Protein AF-A0A957V4F9-F1 (afdb_monomer)

Sequence (238 aa):
VYGVPWVRLRLAGVFEGAEGPPGNFPEDPAAWFEVLPDSRVRLYLMKVEMGQGIHTSLAQVAAEELGVAWEDLDVAQASTGREMGDSLMTSGSSSVTGVFEPLLTAAATFRAMLAGEAAAILGIPPEEVVVIERAFAAKDNPAQQVDFYTVATSKSEWEVPKEAVPVKNWQEYKVIGQPLKRVDIPAKVTGRAVYGMDARLEGMKYGAIVRPPTISATVKSLGPGSAEGMSGVVKVVV

Structure (mmCIF, N/CA/C/O backbone):
data_AF-A0A957V4F9-F1
#
_entry.id   AF-A0A957V4F9-F1
#
loop_
_atom_site.group_PDB
_atom_site.id
_atom_site.type_symbol
_atom_site.label_atom_id
_atom_site.label_alt_id
_atom_site.label_comp_id
_atom_site.label_asym_id
_atom_site.label_entity_id
_atom_site.label_seq_id
_atom_site.pdbx_PDB_ins_code
_atom_site.Cartn_x
_atom_site.Cartn_y
_atom_site.Cartn_z
_atom_site.occupancy
_atom_site.B_iso_or_equiv
_atom_site.auth_seq_id
_atom_site.auth_comp_id
_atom_site.auth_asym_id
_atom_site.auth_atom_id
_atom_site.pdbx_PDB_model_num
ATOM 1 N N . VAL A 1 1 ? 29.541 35.167 -8.626 1.00 44.31 1 VAL A N 1
ATOM 2 C CA . VAL A 1 1 ? 30.229 34.005 -8.016 1.00 44.31 1 VAL A CA 1
ATOM 3 C C . VAL A 1 1 ? 29.322 32.795 -8.180 1.00 44.31 1 VAL A C 1
ATOM 5 O O . VAL A 1 1 ? 28.397 32.618 -7.401 1.00 44.31 1 VAL A O 1
ATOM 8 N N . TYR A 1 2 ? 29.508 32.035 -9.260 1.00 42.59 2 TYR A N 1
ATOM 9 C CA . TYR A 1 2 ? 28.699 30.855 -9.576 1.00 42.59 2 TYR A CA 1
ATOM 10 C C . TYR A 1 2 ? 29.406 29.619 -9.025 1.00 42.59 2 TYR A C 1
ATOM 12 O O . TYR A 1 2 ? 30.252 29.027 -9.684 1.00 42.59 2 TYR A O 1
ATOM 20 N N . GLY A 1 3 ? 29.120 29.299 -7.766 1.00 53.12 3 GLY A N 1
ATOM 21 C CA . GLY A 1 3 ? 29.640 28.111 -7.097 1.00 53.12 3 GLY A CA 1
ATOM 22 C C . GLY A 1 3 ? 28.531 27.113 -6.787 1.00 53.12 3 GLY A C 1
ATOM 23 O O . GLY A 1 3 ? 27.351 27.466 -6.744 1.00 53.12 3 GLY A O 1
ATOM 24 N N . VAL A 1 4 ? 28.935 25.878 -6.486 1.00 57.81 4 VAL A N 1
ATOM 25 C CA . VAL A 1 4 ? 28.085 24.788 -5.975 1.00 57.81 4 VAL A CA 1
ATOM 26 C C . VAL A 1 4 ? 27.082 25.246 -4.894 1.00 57.81 4 VAL A C 1
ATOM 28 O O . VAL A 1 4 ? 25.942 24.789 -4.944 1.00 57.81 4 VAL A O 1
ATOM 31 N N . PRO A 1 5 ? 27.415 26.178 -3.970 1.00 61.28 5 PRO A N 1
ATOM 32 C CA . PRO A 1 5 ? 26.451 26.691 -2.994 1.00 61.28 5 PRO A CA 1
ATOM 33 C C . PRO A 1 5 ? 25.266 27.438 -3.616 1.00 61.28 5 PRO A C 1
ATOM 35 O O . PRO A 1 5 ? 24.144 27.249 -3.169 1.00 61.28 5 PRO A O 1
ATOM 38 N N . TRP A 1 6 ? 25.479 28.227 -4.674 1.00 60.81 6 TRP A N 1
ATOM 39 C CA . TRP A 1 6 ? 24.403 28.959 -5.356 1.00 60.81 6 TRP A CA 1
ATOM 40 C C . TRP A 1 6 ? 23.467 28.008 -6.112 1.00 60.81 6 TRP A C 1
ATOM 42 O O . TRP A 1 6 ? 22.252 28.152 -6.042 1.00 60.81 6 TRP A O 1
ATOM 52 N N . VAL A 1 7 ? 24.022 26.986 -6.775 1.00 62.09 7 VAL A N 1
ATOM 53 C CA . VAL A 1 7 ? 23.226 25.944 -7.451 1.00 62.09 7 VAL A CA 1
ATOM 54 C C . VAL A 1 7 ? 22.431 25.119 -6.437 1.00 62.09 7 VAL A C 1
ATOM 56 O O . VAL A 1 7 ? 21.262 24.836 -6.675 1.00 62.09 7 VAL A O 1
ATOM 59 N N . ARG A 1 8 ? 23.031 24.783 -5.287 1.00 62.34 8 ARG A N 1
ATOM 60 C CA . ARG A 1 8 ? 22.337 24.107 -4.180 1.00 62.34 8 ARG A CA 1
ATOM 61 C C . ARG A 1 8 ? 21.220 24.964 -3.593 1.00 62.34 8 ARG A C 1
ATOM 63 O O . ARG A 1 8 ? 20.147 24.427 -3.369 1.00 62.34 8 ARG A O 1
ATOM 70 N N . LEU A 1 9 ? 21.441 26.267 -3.406 1.00 60.03 9 LEU A N 1
ATOM 71 C CA . LEU A 1 9 ? 20.407 27.191 -2.927 1.00 60.03 9 LEU A CA 1
ATOM 72 C C . LEU A 1 9 ? 19.256 27.315 -3.930 1.00 60.03 9 LEU A C 1
ATOM 74 O O . LEU A 1 9 ? 18.096 27.350 -3.546 1.00 60.03 9 LEU A O 1
ATOM 78 N N . ARG A 1 10 ? 19.571 27.344 -5.229 1.00 63.25 10 ARG A N 1
ATOM 79 C CA . ARG A 1 10 ? 18.557 27.407 -6.284 1.00 63.25 10 ARG A CA 1
ATOM 80 C C . ARG A 1 10 ? 17.759 26.107 -6.391 1.00 63.25 10 ARG A C 1
ATOM 82 O O . ARG A 1 10 ? 16.555 26.167 -6.585 1.00 63.25 10 ARG A O 1
ATOM 89 N N . LEU A 1 11 ? 18.416 24.951 -6.260 1.00 59.69 11 LEU A N 1
ATOM 90 C CA . LEU A 1 11 ? 17.747 23.649 -6.180 1.00 59.69 11 LEU A CA 1
ATOM 91 C C . LEU A 1 11 ? 16.872 23.565 -4.928 1.00 59.69 11 LEU A C 1
ATOM 93 O O . LEU A 1 11 ? 15.720 23.177 -5.044 1.00 59.69 11 LEU A O 1
ATOM 97 N N . ALA A 1 12 ? 17.379 23.989 -3.767 1.00 56.47 12 ALA A N 1
ATOM 98 C CA . ALA A 1 12 ? 16.599 24.063 -2.534 1.00 56.47 12 ALA A CA 1
ATOM 99 C C . ALA A 1 12 ? 15.362 24.960 -2.702 1.00 56.47 12 ALA A C 1
ATOM 101 O O . ALA A 1 12 ? 14.271 24.522 -2.371 1.00 56.47 12 ALA A O 1
ATOM 102 N N . GLY A 1 13 ? 15.499 26.126 -3.342 1.00 54.16 13 GLY A N 1
ATOM 103 C CA . GLY A 1 13 ? 14.377 27.021 -3.644 1.00 54.16 13 GLY A CA 1
ATOM 104 C C . GLY A 1 13 ? 13.324 26.431 -4.596 1.00 54.16 13 GLY A C 1
ATOM 105 O O . GLY A 1 13 ? 12.148 26.758 -4.487 1.00 54.16 13 GLY A O 1
ATOM 106 N N . VAL A 1 14 ? 13.716 25.530 -5.508 1.00 58.09 14 VAL A N 1
ATOM 107 C CA . VAL A 1 14 ? 12.768 24.771 -6.352 1.00 58.09 14 VAL A CA 1
ATOM 108 C C . VAL A 1 14 ? 11.964 23.762 -5.521 1.00 58.09 14 VAL A C 1
ATOM 110 O O . VAL A 1 14 ? 10.817 23.490 -5.857 1.00 58.09 14 VAL A O 1
ATOM 113 N N . PHE A 1 15 ? 12.536 23.235 -4.435 1.00 51.12 15 PHE A N 1
ATOM 114 C CA . PHE A 1 15 ? 11.839 22.343 -3.504 1.00 51.12 15 PHE A CA 1
ATOM 115 C C . PHE A 1 15 ? 11.077 23.095 -2.395 1.00 51.12 15 PHE A C 1
ATOM 117 O O . PHE A 1 15 ? 10.079 22.578 -1.914 1.00 51.12 15 PHE A O 1
ATOM 124 N N . GLU A 1 16 ? 11.500 24.307 -2.015 1.00 47.25 16 GLU A N 1
ATOM 125 C CA . GLU A 1 16 ? 10.811 25.164 -1.029 1.00 47.25 16 GLU A CA 1
ATOM 126 C C . GLU A 1 16 ? 9.540 25.826 -1.584 1.00 47.25 16 GLU A C 1
ATOM 128 O O . GLU A 1 16 ? 8.635 26.131 -0.816 1.00 47.25 16 GLU A O 1
ATOM 133 N N . 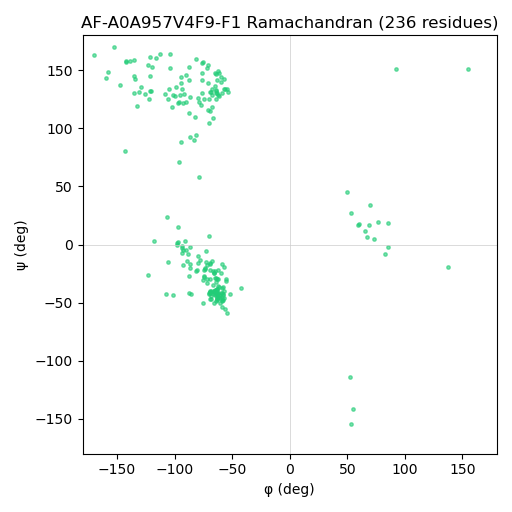GLY A 1 17 ? 9.462 26.060 -2.900 1.00 40.41 17 GLY A N 1
ATOM 134 C CA . GLY A 1 17 ? 8.318 26.715 -3.551 1.00 40.41 17 GLY A CA 1
ATOM 135 C C . GLY A 1 17 ? 7.214 25.775 -4.049 1.00 40.41 17 GLY A C 1
ATOM 136 O O . GLY A 1 17 ? 6.279 26.239 -4.698 1.00 40.41 17 GLY A O 1
ATOM 137 N N . ALA A 1 18 ? 7.330 24.467 -3.807 1.00 44.59 18 ALA A N 1
ATOM 138 C CA . ALA A 1 18 ? 6.273 23.513 -4.118 1.00 44.59 18 ALA A CA 1
ATOM 139 C C . ALA A 1 18 ? 5.234 23.539 -2.987 1.00 44.59 18 ALA A C 1
ATOM 141 O O . ALA A 1 18 ? 5.403 22.882 -1.961 1.00 44.59 18 ALA A O 1
ATOM 142 N N . GLU A 1 19 ? 4.173 24.330 -3.153 1.00 39.19 19 GLU A N 1
ATOM 143 C CA . GLU A 1 19 ? 2.979 24.179 -2.323 1.00 39.19 19 GLU A CA 1
ATOM 144 C C . GLU A 1 19 ? 2.334 22.827 -2.652 1.00 39.19 19 GLU A C 1
ATOM 146 O O . GLU A 1 19 ? 1.794 22.620 -3.739 1.00 39.19 19 GLU A O 1
ATOM 151 N N . GLY A 1 20 ? 2.441 21.895 -1.707 1.00 51.69 20 GLY A N 1
ATOM 152 C CA . GLY A 1 20 ? 1.910 20.542 -1.811 1.00 51.69 20 GLY A CA 1
ATOM 153 C C . GLY A 1 20 ? 2.915 19.525 -2.366 1.00 51.69 20 GLY A C 1
ATOM 154 O O . GLY A 1 20 ? 3.820 19.866 -3.139 1.00 51.69 20 GLY A O 1
ATOM 155 N N . PRO A 1 21 ? 2.793 18.246 -1.967 1.00 49.75 21 PRO A N 1
ATOM 156 C CA . PRO A 1 21 ? 3.616 17.203 -2.540 1.00 49.75 21 PRO A CA 1
ATOM 157 C C . PRO A 1 21 ? 3.360 17.132 -4.055 1.00 49.75 21 PRO A C 1
ATOM 159 O O . PRO A 1 21 ? 2.224 17.261 -4.507 1.00 49.75 21 PRO A O 1
ATOM 162 N N . PRO A 1 22 ? 4.399 16.940 -4.876 1.00 52.94 22 PRO A N 1
ATOM 163 C CA . PRO A 1 22 ? 4.256 16.992 -6.321 1.00 52.94 22 PRO A CA 1
ATOM 164 C C . PRO A 1 22 ? 3.457 15.783 -6.828 1.00 52.94 22 PRO A C 1
ATOM 166 O O . PRO A 1 22 ? 3.971 14.668 -6.894 1.00 52.94 22 PRO A O 1
ATOM 169 N N . GLY A 1 23 ? 2.195 16.017 -7.185 1.00 62.97 23 GLY A N 1
ATOM 170 C CA . GLY A 1 23 ? 1.283 15.012 -7.731 1.00 62.97 23 GLY A CA 1
ATOM 171 C C . GLY A 1 23 ? -0.181 15.365 -7.463 1.00 62.97 23 GLY A C 1
ATOM 172 O O . GLY A 1 23 ? -0.491 16.022 -6.477 1.00 62.97 23 GLY A O 1
ATOM 173 N N . ASN A 1 24 ? -1.082 14.932 -8.342 1.00 78.19 24 ASN A N 1
ATOM 174 C CA . ASN A 1 24 ? -2.527 14.995 -8.119 1.00 78.19 24 ASN A CA 1
ATOM 175 C C . ASN A 1 24 ? -3.003 13.640 -7.588 1.00 78.19 24 ASN A C 1
ATOM 177 O O . ASN A 1 24 ? -3.566 12.845 -8.338 1.00 78.19 24 ASN A O 1
ATOM 181 N N . PHE A 1 25 ? -2.659 13.323 -6.341 1.00 85.75 25 PHE A N 1
ATOM 182 C CA . PHE A 1 25 ? -2.966 12.017 -5.766 1.00 85.75 25 PHE A CA 1
ATOM 183 C C . PHE A 1 25 ? -4.481 11.783 -5.652 1.00 85.75 25 PHE A C 1
ATOM 185 O O . PHE A 1 25 ? -5.219 12.734 -5.399 1.00 85.75 25 PHE A O 1
ATOM 192 N N . PRO A 1 26 ? -4.957 10.535 -5.807 1.00 86.19 26 PRO A N 1
ATOM 193 C CA . PRO A 1 26 ? -6.380 10.253 -5.711 1.00 86.19 26 PRO A CA 1
ATOM 194 C C . PRO A 1 26 ? -6.880 10.439 -4.275 1.00 86.19 26 PRO A C 1
ATOM 196 O O . PRO A 1 26 ? -6.291 9.904 -3.333 1.00 86.19 26 PRO A O 1
ATOM 199 N N . GLU A 1 27 ? -7.984 11.175 -4.133 1.00 85.69 27 GLU A N 1
ATOM 200 C CA . GLU A 1 27 ? -8.688 11.372 -2.857 1.00 85.69 27 GLU A CA 1
ATOM 201 C C . GLU A 1 27 ? -9.424 10.103 -2.409 1.00 85.69 27 GLU A C 1
ATOM 203 O O . GLU A 1 27 ? -9.561 9.853 -1.214 1.00 85.69 27 GLU A O 1
ATOM 208 N N . ASP A 1 28 ? -9.868 9.282 -3.365 1.00 90.19 28 ASP A N 1
ATOM 209 C CA . ASP A 1 28 ? -10.553 8.027 -3.081 1.00 90.19 28 ASP A CA 1
ATOM 210 C C . ASP A 1 28 ? -9.565 6.984 -2.516 1.00 90.19 28 ASP A C 1
ATOM 212 O O . ASP A 1 28 ? -8.656 6.540 -3.233 1.00 90.19 28 ASP A O 1
ATOM 216 N N . PRO A 1 29 ? -9.727 6.530 -1.258 1.00 92.94 29 PRO A N 1
ATOM 217 C CA . PRO A 1 29 ? -8.872 5.502 -0.680 1.00 92.94 29 PRO A CA 1
ATOM 218 C C . PRO A 1 29 ? -8.941 4.157 -1.416 1.00 92.94 29 PRO A C 1
ATOM 220 O O . PRO A 1 29 ? -7.979 3.389 -1.345 1.00 92.94 29 PRO A O 1
ATOM 223 N N . ALA A 1 30 ? -10.005 3.866 -2.171 1.00 91.31 30 ALA A N 1
ATOM 224 C CA . ALA A 1 30 ? -10.094 2.671 -3.011 1.00 91.31 30 ALA A CA 1
ATOM 225 C C . ALA A 1 30 ? -9.110 2.702 -4.193 1.00 91.31 30 ALA A C 1
ATOM 227 O O . ALA A 1 30 ? -8.828 1.662 -4.791 1.00 91.31 30 ALA A O 1
ATOM 228 N N . ALA A 1 31 ? -8.524 3.861 -4.514 1.00 92.19 31 ALA A N 1
ATOM 229 C CA . ALA A 1 31 ? -7.388 3.960 -5.426 1.00 92.19 31 ALA A CA 1
ATOM 230 C C . ALA A 1 31 ? -6.064 3.553 -4.765 1.00 92.19 31 ALA A C 1
ATOM 232 O O . ALA A 1 31 ? -5.094 3.291 -5.468 1.00 92.19 31 ALA A O 1
ATOM 233 N N . TRP A 1 32 ? -6.001 3.429 -3.439 1.00 95.44 32 TRP A N 1
ATOM 234 C CA . TRP A 1 32 ? -4.800 3.050 -2.688 1.00 95.44 32 TRP A CA 1
ATOM 235 C C . TRP A 1 32 ? -4.894 1.636 -2.136 1.00 95.44 32 TRP A C 1
ATOM 237 O O . TRP A 1 32 ? -3.948 0.861 -2.274 1.00 95.44 32 TRP A O 1
ATOM 247 N N . PHE A 1 33 ? -6.051 1.272 -1.595 1.00 97.12 33 PHE A N 1
ATOM 248 C CA . PHE A 1 33 ? -6.250 0.052 -0.826 1.00 97.12 33 PHE A CA 1
ATOM 249 C C . PHE A 1 33 ? -7.229 -0.910 -1.497 1.00 97.12 33 PHE A C 1
ATOM 251 O O . PHE A 1 33 ? -7.997 -0.534 -2.380 1.00 97.12 33 PHE A O 1
ATOM 258 N N . GLU A 1 34 ? -7.167 -2.170 -1.091 1.00 96.56 34 GLU A N 1
ATOM 259 C CA . GLU A 1 34 ? -8.138 -3.222 -1.389 1.00 96.56 34 GLU A CA 1
ATOM 260 C C . GLU A 1 34 ? -8.179 -4.165 -0.184 1.00 96.56 34 GLU A C 1
ATOM 262 O O . GLU A 1 34 ? -7.127 -4.513 0.354 1.00 96.56 34 GLU A O 1
ATOM 267 N N . VAL A 1 35 ? -9.366 -4.597 0.241 1.00 97.69 35 VAL A N 1
ATOM 268 C CA . VAL A 1 35 ? -9.486 -5.705 1.197 1.00 97.69 35 VAL A CA 1
ATOM 269 C C . VAL A 1 35 ? -9.571 -7.013 0.419 1.00 97.69 35 VAL A C 1
ATOM 271 O O . VAL A 1 35 ? -10.445 -7.185 -0.428 1.00 97.69 35 VAL A O 1
ATOM 274 N N . LEU A 1 36 ? -8.655 -7.934 0.699 1.00 97.81 36 LEU A N 1
ATOM 275 C CA . LEU A 1 36 ? -8.578 -9.237 0.048 1.00 97.81 36 LEU A CA 1
ATOM 276 C C . LEU A 1 36 ? -9.573 -10.236 0.674 1.00 97.81 36 LEU A C 1
ATOM 278 O O . LEU A 1 36 ? -9.956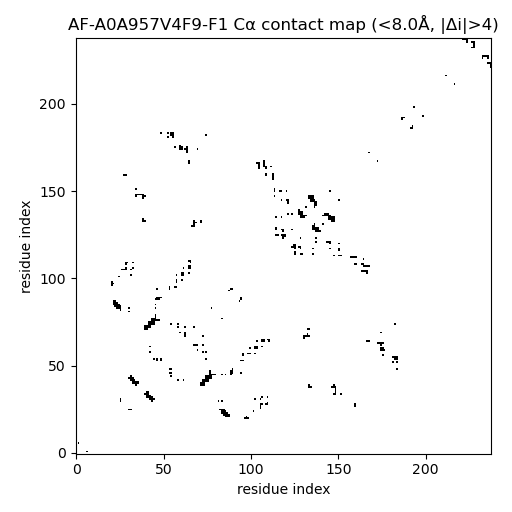 -10.066 1.831 1.00 97.81 36 LEU A O 1
ATOM 282 N N . PRO A 1 37 ? -9.940 -11.329 -0.030 1.00 96.88 37 PRO A N 1
ATOM 283 C CA . PRO A 1 37 ? -10.854 -12.358 0.489 1.00 96.88 37 PRO A CA 1
ATOM 284 C C . PRO A 1 37 ? -10.423 -13.060 1.784 1.00 96.88 37 PRO A C 1
ATOM 286 O O . PRO A 1 37 ? -11.240 -13.713 2.423 1.00 96.88 37 PRO A O 1
ATOM 289 N N . ASP A 1 38 ? -9.146 -12.968 2.161 1.00 96.31 38 ASP A N 1
ATOM 290 C CA . ASP A 1 38 ? -8.597 -13.491 3.420 1.00 96.31 38 ASP A CA 1
ATOM 291 C C . ASP A 1 38 ? -8.488 -12.417 4.522 1.00 96.31 38 ASP A C 1
ATOM 293 O O . ASP A 1 38 ? -7.776 -12.613 5.515 1.00 96.31 38 ASP A O 1
ATOM 297 N N . SER A 1 39 ? -9.170 -11.285 4.320 1.00 97.44 39 SER A N 1
ATOM 298 C CA . SER A 1 39 ? -9.220 -10.097 5.178 1.00 97.44 39 SER A CA 1
ATOM 299 C C . SER A 1 39 ? -7.871 -9.414 5.406 1.00 97.44 39 SER A C 1
ATOM 301 O O . SER A 1 39 ? -7.731 -8.600 6.314 1.00 97.44 39 SER A O 1
ATOM 303 N N . ARG A 1 40 ? -6.867 -9.687 4.563 1.00 97.88 40 ARG A N 1
ATOM 304 C CA . ARG A 1 40 ? -5.675 -8.834 4.472 1.00 97.88 40 ARG A CA 1
ATOM 305 C C . ARG A 1 40 ? -5.980 -7.560 3.696 1.00 97.88 40 ARG A C 1
ATOM 307 O O . ARG A 1 40 ? -6.868 -7.536 2.845 1.00 97.88 40 ARG A O 1
ATOM 314 N N . VAL A 1 41 ? -5.198 -6.515 3.940 1.00 98.12 41 VAL A N 1
ATOM 315 C CA . VAL A 1 41 ? -5.284 -5.269 3.170 1.00 98.12 41 VAL A CA 1
ATOM 316 C C . VAL A 1 41 ? -4.148 -5.239 2.160 1.00 98.12 41 VAL A C 1
ATOM 318 O O . VAL A 1 41 ? -2.990 -5.425 2.517 1.00 98.12 41 VAL A O 1
ATOM 321 N N . ARG A 1 42 ? -4.455 -4.987 0.891 1.00 98.38 42 ARG A N 1
ATOM 322 C CA . ARG A 1 42 ? -3.461 -4.708 -0.141 1.00 98.38 42 ARG A CA 1
ATOM 323 C C . ARG A 1 42 ? -3.307 -3.207 -0.326 1.00 98.38 42 ARG A C 1
ATOM 325 O O . ARG A 1 42 ? -4.259 -2.520 -0.678 1.00 98.38 42 ARG A O 1
ATOM 332 N N . LEU A 1 43 ? -2.087 -2.720 -0.150 1.00 98.19 43 LEU A N 1
ATOM 333 C CA . LEU A 1 43 ? -1.651 -1.384 -0.525 1.00 98.19 43 LEU A CA 1
ATOM 334 C C . LEU A 1 43 ? -1.076 -1.415 -1.940 1.00 98.19 43 LEU A C 1
ATOM 336 O O . LEU A 1 43 ? -0.164 -2.188 -2.233 1.00 98.19 43 LEU A O 1
ATOM 340 N N . TYR A 1 44 ? -1.535 -0.513 -2.794 1.00 96.62 44 TYR A N 1
ATOM 341 C CA . TYR A 1 44 ? -0.927 -0.289 -4.094 1.00 96.62 44 TYR A CA 1
ATOM 342 C C . TYR A 1 44 ? -0.114 0.996 -4.099 1.00 96.62 44 TYR A C 1
ATOM 344 O O . TYR A 1 44 ? -0.575 2.053 -3.669 1.00 96.62 44 TYR A O 1
ATOM 352 N N . LEU A 1 45 ? 1.093 0.914 -4.650 1.00 94.19 45 LEU A N 1
ATOM 353 C CA . LEU A 1 45 ? 2.016 2.037 -4.720 1.00 94.19 45 LEU A CA 1
ATOM 354 C C . LEU A 1 45 ? 2.383 2.355 -6.162 1.00 94.19 45 LEU A C 1
ATOM 356 O O . LEU A 1 45 ? 2.771 1.484 -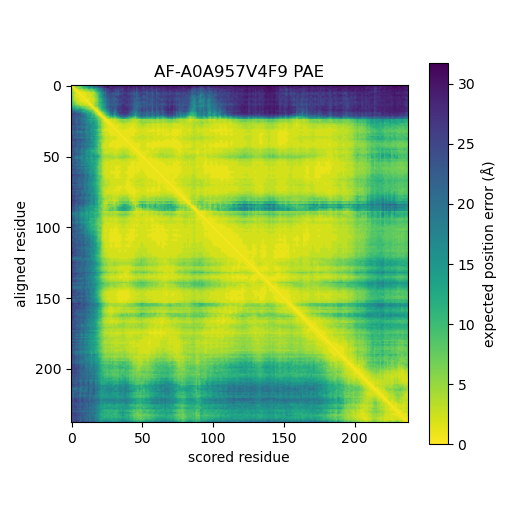6.940 1.00 94.19 45 LEU A O 1
ATOM 360 N N . MET A 1 46 ? 2.306 3.636 -6.501 1.00 91.44 46 MET A N 1
ATOM 361 C CA . MET A 1 46 ? 2.737 4.181 -7.788 1.00 91.44 46 MET A CA 1
ATOM 362 C C . MET A 1 46 ? 4.259 4.287 -7.904 1.00 91.44 46 MET A C 1
ATOM 364 O O . MET A 1 46 ? 4.817 4.134 -8.990 1.00 91.44 46 MET A O 1
ATOM 368 N N . LYS A 1 47 ? 4.954 4.510 -6.784 1.00 92.06 47 LYS A N 1
ATOM 369 C CA . LYS A 1 47 ? 6.412 4.598 -6.768 1.00 92.06 47 LYS A CA 1
ATOM 370 C C . LYS A 1 47 ? 7.017 3.230 -7.096 1.00 92.06 47 LYS A C 1
ATOM 372 O O . LYS A 1 47 ? 6.676 2.220 -6.487 1.00 92.06 47 LYS A O 1
ATOM 377 N N . VAL A 1 48 ? 7.934 3.212 -8.057 1.00 91.19 48 VAL A N 1
ATOM 378 C CA . VAL A 1 48 ? 8.638 2.011 -8.523 1.00 91.19 48 VAL A CA 1
ATOM 379 C C . VAL A 1 48 ? 9.763 1.643 -7.559 1.00 91.19 48 VAL A C 1
ATOM 381 O O . VAL A 1 48 ? 10.680 2.438 -7.319 1.00 91.19 48 VAL A O 1
ATOM 384 N N . GLU A 1 49 ? 9.709 0.422 -7.040 1.00 91.44 49 GLU A N 1
ATOM 385 C CA . GLU A 1 49 ? 10.712 -0.163 -6.153 1.00 91.44 49 GLU A CA 1
ATOM 386 C C . GLU A 1 49 ? 11.838 -0.842 -6.952 1.00 91.44 49 GLU A C 1
ATOM 388 O O . GLU A 1 49 ? 11.652 -1.875 -7.589 1.00 91.44 49 GLU A O 1
ATOM 393 N N . MET A 1 50 ? 13.046 -0.284 -6.883 1.00 89.44 50 MET A N 1
ATOM 394 C CA . MET A 1 50 ? 14.225 -0.698 -7.659 1.00 89.44 50 MET A CA 1
ATOM 395 C C . MET A 1 50 ? 15.388 -1.184 -6.781 1.00 89.44 50 MET A C 1
ATOM 397 O O . MET A 1 50 ? 16.443 -1.542 -7.291 1.00 89.44 50 MET A O 1
ATOM 401 N N . GLY A 1 51 ? 15.214 -1.240 -5.460 1.00 89.44 51 GLY A N 1
ATOM 402 C CA . GLY A 1 51 ? 16.244 -1.643 -4.497 1.00 89.44 51 GLY A CA 1
ATOM 403 C C . GLY A 1 51 ? 16.291 -0.765 -3.249 1.00 89.44 51 GLY A C 1
ATOM 404 O O . GLY A 1 51 ? 16.793 -1.210 -2.218 1.00 89.44 51 GLY A O 1
ATOM 405 N N . GLN A 1 52 ? 15.727 0.437 -3.310 1.00 91.88 52 GLN A N 1
ATOM 406 C CA . GLN A 1 52 ? 15.789 1.447 -2.259 1.00 91.88 52 GLN A CA 1
ATOM 407 C C . GLN A 1 52 ? 14.917 1.141 -1.028 1.00 91.88 52 GLN A C 1
ATOM 409 O O . GLN A 1 52 ? 15.193 1.680 0.036 1.00 91.88 52 GLN A O 1
ATOM 414 N N . GLY A 1 53 ? 13.908 0.267 -1.140 1.00 93.94 53 GLY A N 1
ATOM 415 C CA . GLY A 1 53 ? 13.053 -0.139 -0.015 1.00 93.94 53 GLY A CA 1
ATOM 416 C C . GLY A 1 53 ? 11.858 0.780 0.264 1.00 93.94 53 GLY A C 1
ATOM 417 O O . GLY A 1 53 ? 11.268 0.701 1.339 1.00 93.94 53 GLY A O 1
ATOM 418 N N . ILE A 1 54 ? 11.458 1.617 -0.695 1.00 94.75 54 ILE A N 1
ATOM 419 C CA . ILE A 1 54 ? 10.328 2.548 -0.550 1.00 94.75 54 ILE A CA 1
ATOM 420 C C . ILE A 1 54 ? 8.992 1.832 -0.371 1.00 94.75 54 ILE A C 1
ATOM 422 O O . ILE A 1 54 ? 8.136 2.346 0.339 1.00 94.75 54 ILE A O 1
ATOM 426 N N . HIS A 1 55 ? 8.809 0.648 -0.966 1.00 96.12 55 HIS A N 1
ATOM 427 C CA . HIS A 1 55 ? 7.592 -0.141 -0.751 1.00 96.12 55 HIS A CA 1
ATOM 428 C C . HIS A 1 55 ? 7.470 -0.547 0.710 1.00 96.12 55 HIS A C 1
ATOM 430 O O . HIS A 1 55 ? 6.388 -0.482 1.272 1.00 96.12 55 HIS A O 1
ATOM 436 N N . THR A 1 56 ? 8.593 -0.877 1.350 1.00 97.38 56 THR A N 1
ATOM 437 C CA . THR A 1 56 ? 8.616 -1.200 2.779 1.00 97.38 56 THR A CA 1
ATOM 438 C C . THR A 1 56 ? 8.345 0.045 3.622 1.00 97.38 56 THR A C 1
ATOM 440 O O . THR A 1 56 ? 7.499 -0.003 4.506 1.00 97.38 56 THR A O 1
ATOM 443 N N . SER A 1 57 ? 9.007 1.172 3.336 1.00 96.69 57 SER A N 1
ATOM 444 C CA . SER A 1 57 ? 8.794 2.419 4.086 1.00 96.69 57 SER A CA 1
ATOM 445 C C . SER A 1 57 ? 7.350 2.918 3.998 1.00 96.69 57 SER A C 1
ATOM 447 O O . SER A 1 57 ? 6.767 3.266 5.016 1.00 96.69 57 SER A O 1
ATOM 449 N N . LEU A 1 58 ? 6.755 2.933 2.802 1.00 97.38 58 LEU A N 1
ATOM 450 C CA . LEU A 1 58 ? 5.373 3.384 2.605 1.00 97.38 58 LEU A CA 1
ATOM 451 C C . LEU A 1 58 ? 4.356 2.375 3.156 1.00 97.38 58 LEU A C 1
ATOM 453 O O . LEU A 1 58 ? 3.333 2.775 3.699 1.00 97.38 58 LEU A O 1
ATOM 457 N N . ALA A 1 59 ? 4.655 1.076 3.109 1.00 98.12 59 ALA A N 1
ATOM 458 C CA . ALA A 1 59 ? 3.836 0.072 3.778 1.00 98.12 59 ALA A CA 1
ATOM 459 C C . ALA A 1 59 ? 3.808 0.261 5.300 1.00 98.12 59 ALA A C 1
ATOM 461 O O . ALA A 1 59 ? 2.761 0.061 5.903 1.00 98.12 59 ALA A O 1
ATOM 462 N N . GLN A 1 60 ? 4.911 0.693 5.929 1.00 98.00 60 GLN A N 1
ATOM 463 C CA . GLN A 1 60 ? 4.898 1.003 7.365 1.00 98.00 60 GLN A CA 1
ATOM 464 C C . GLN A 1 60 ? 3.931 2.146 7.674 1.00 98.00 60 GLN A C 1
ATOM 466 O O . GLN A 1 60 ? 3.182 2.049 8.637 1.00 98.00 60 GLN A O 1
ATOM 471 N N . VAL A 1 61 ? 3.911 3.187 6.833 1.00 97.94 61 VAL A N 1
ATOM 472 C CA . VAL A 1 61 ? 2.974 4.317 6.959 1.00 97.94 61 VAL A CA 1
ATOM 473 C C . VAL A 1 61 ? 1.526 3.836 6.886 1.00 97.94 61 VAL A C 1
ATOM 475 O O . VAL A 1 61 ? 0.719 4.170 7.748 1.00 97.94 61 VAL A O 1
ATOM 478 N N . ALA A 1 62 ? 1.209 3.007 5.891 1.00 98.19 62 ALA A N 1
ATOM 479 C CA . ALA A 1 62 ? -0.127 2.445 5.744 1.00 98.19 62 ALA A CA 1
ATOM 480 C C . ALA A 1 62 ? -0.515 1.528 6.914 1.00 98.19 62 ALA A C 1
ATOM 482 O O . ALA A 1 62 ? -1.596 1.686 7.469 1.00 98.19 62 ALA A O 1
ATOM 483 N N . ALA A 1 63 ? 0.351 0.587 7.304 1.00 97.75 63 ALA A N 1
ATOM 484 C CA . ALA A 1 63 ? 0.083 -0.343 8.402 1.00 97.75 63 ALA A CA 1
ATOM 485 C C . ALA A 1 63 ? -0.143 0.396 9.726 1.00 97.75 63 ALA A C 1
ATOM 487 O O . ALA A 1 63 ? -1.088 0.086 10.450 1.00 97.75 63 ALA A O 1
ATOM 488 N N . GLU A 1 64 ? 0.682 1.407 10.006 1.00 97.00 64 GLU A N 1
ATOM 489 C CA . GLU A 1 64 ? 0.545 2.270 11.176 1.00 97.00 64 GLU A CA 1
ATOM 490 C C . GLU A 1 64 ? -0.830 2.927 11.225 1.00 97.00 64 GLU A C 1
ATOM 492 O O . GLU A 1 64 ? -1.571 2.773 12.199 1.00 97.00 64 GLU A O 1
ATOM 497 N N . GLU A 1 65 ? -1.197 3.628 10.155 1.00 97.44 65 GLU A N 1
ATOM 498 C CA . GLU A 1 65 ? -2.425 4.407 10.133 1.00 97.44 65 GLU A CA 1
ATOM 499 C C . GLU A 1 65 ? -3.660 3.498 10.113 1.00 97.44 65 GLU A C 1
ATOM 501 O O . GLU A 1 65 ? -4.581 3.695 10.908 1.00 97.44 65 GLU A O 1
ATOM 506 N N . LEU A 1 66 ? -3.655 2.426 9.317 1.00 96.88 66 LEU A N 1
ATOM 507 C CA . LEU A 1 66 ? -4.733 1.432 9.303 1.00 96.88 66 LEU A CA 1
ATOM 508 C C . LEU A 1 66 ? -4.850 0.680 10.637 1.00 96.88 66 LEU A C 1
ATOM 510 O O . LEU A 1 66 ? -5.946 0.290 11.027 1.00 96.88 66 LEU A O 1
ATOM 514 N N . GLY A 1 67 ? -3.746 0.523 11.373 1.00 95.44 67 GLY A N 1
ATOM 515 C CA . GLY A 1 67 ? -3.692 -0.266 12.606 1.00 95.44 67 GLY A CA 1
ATOM 516 C C . GLY A 1 67 ? -3.668 -1.775 12.377 1.00 95.44 67 GLY A C 1
ATOM 517 O O . GLY A 1 67 ? -3.992 -2.520 13.296 1.00 95.44 67 GLY A O 1
ATOM 518 N N . VAL A 1 68 ? -3.303 -2.218 11.174 1.00 96.31 68 VAL A N 1
ATOM 519 C CA . VAL A 1 68 ? -3.190 -3.641 10.829 1.00 96.31 68 VAL A CA 1
ATOM 520 C C . VAL A 1 68 ? -1.804 -4.173 11.180 1.00 96.31 68 VAL A C 1
ATOM 522 O O . VAL A 1 68 ? -0.819 -3.429 11.180 1.00 96.31 68 VAL A O 1
ATOM 525 N N . ALA A 1 69 ? -1.713 -5.472 11.466 1.00 94.88 69 ALA A N 1
ATOM 526 C CA . ALA A 1 69 ? -0.421 -6.119 11.649 1.00 94.88 69 ALA A CA 1
ATOM 527 C C . ALA A 1 69 ? 0.407 -6.050 10.356 1.00 94.88 69 ALA A C 1
ATOM 529 O O . ALA A 1 69 ? -0.131 -6.067 9.247 1.00 94.88 69 ALA A O 1
ATOM 530 N N . TRP A 1 70 ? 1.733 -6.003 10.495 1.00 95.56 70 TRP A N 1
ATOM 531 C CA . TRP A 1 70 ? 2.648 -5.928 9.353 1.00 95.56 70 TRP A CA 1
ATOM 532 C C . TRP A 1 70 ? 2.470 -7.109 8.390 1.00 95.56 70 TRP A C 1
ATOM 534 O O . TRP A 1 70 ? 2.541 -6.949 7.175 1.00 95.56 70 TRP A O 1
ATOM 544 N N . GLU A 1 71 ? 2.202 -8.293 8.935 1.00 94.62 71 GLU A N 1
ATOM 545 C CA . GLU A 1 71 ? 1.999 -9.538 8.194 1.00 94.62 71 GLU A CA 1
ATOM 546 C C . GLU A 1 71 ? 0.663 -9.580 7.433 1.00 94.62 71 GLU A C 1
ATOM 548 O O . GLU A 1 71 ? 0.503 -10.386 6.512 1.00 94.62 71 GLU A O 1
ATOM 553 N N . ASP A 1 72 ? -0.276 -8.704 7.793 1.00 95.94 72 ASP A N 1
ATOM 554 C CA . ASP A 1 72 ? -1.611 -8.615 7.200 1.00 95.94 72 ASP A CA 1
ATOM 555 C C . ASP A 1 72 ? -1.720 -7.517 6.132 1.00 95.94 72 ASP A C 1
ATOM 557 O O . ASP A 1 72 ? -2.783 -7.342 5.528 1.00 95.94 72 ASP A O 1
ATOM 561 N N . LEU A 1 73 ? -0.613 -6.818 5.854 1.00 97.19 73 LEU A N 1
ATOM 562 C CA . LEU A 1 73 ? -0.500 -5.855 4.768 1.00 97.19 73 LEU A CA 1
ATOM 563 C C . LEU A 1 73 ? 0.256 -6.466 3.576 1.00 97.19 73 LEU A C 1
ATOM 565 O O . LEU A 1 73 ? 1.435 -6.810 3.657 1.00 97.19 73 LEU A O 1
ATOM 569 N N . ASP A 1 74 ? -0.421 -6.566 2.437 1.00 96.62 74 ASP A N 1
ATOM 570 C CA . ASP A 1 74 ? 0.169 -6.929 1.150 1.00 96.62 74 ASP A CA 1
ATOM 571 C C . ASP A 1 74 ? 0.534 -5.663 0.365 1.00 96.62 74 ASP A C 1
ATOM 573 O O . ASP A 1 74 ? -0.175 -4.661 0.429 1.00 96.62 74 ASP A O 1
ATOM 577 N N . VAL A 1 75 ? 1.632 -5.685 -0.392 1.00 96.81 75 VAL A N 1
ATOM 578 C CA . VAL A 1 75 ? 2.077 -4.523 -1.178 1.00 96.81 75 VAL A CA 1
ATOM 579 C C . VAL A 1 75 ? 2.166 -4.899 -2.646 1.00 96.81 75 VAL A C 1
ATOM 581 O O . VAL A 1 75 ? 2.879 -5.832 -3.017 1.00 96.81 75 VAL A O 1
ATOM 584 N N . ALA A 1 76 ? 1.483 -4.133 -3.488 1.00 94.00 76 ALA A N 1
ATOM 585 C CA . ALA A 1 76 ? 1.472 -4.302 -4.929 1.00 94.00 76 ALA A CA 1
ATOM 586 C C . ALA A 1 76 ? 1.971 -3.041 -5.645 1.00 94.00 76 ALA A C 1
ATOM 588 O O . ALA A 1 76 ? 1.706 -1.906 -5.243 1.00 94.00 76 ALA A O 1
ATOM 589 N N . GLN A 1 77 ? 2.668 -3.234 -6.763 1.00 92.12 77 GLN A N 1
ATOM 590 C CA . GLN A 1 77 ? 2.930 -2.140 -7.693 1.00 92.12 77 GLN A CA 1
ATOM 591 C C . GLN A 1 77 ? 1.611 -1.765 -8.381 1.00 92.12 77 GLN A C 1
ATOM 593 O O . GLN A 1 77 ? 0.957 -2.621 -8.978 1.00 92.12 77 GLN A O 1
ATOM 598 N N . ALA A 1 78 ? 1.223 -0.493 -8.315 1.00 91.56 78 ALA A N 1
ATOM 599 C CA . ALA A 1 78 ? 0.029 -0.012 -8.996 1.00 91.56 78 ALA A CA 1
ATOM 600 C C . ALA A 1 78 ? 0.195 -0.114 -10.522 1.00 91.56 78 ALA A C 1
ATOM 602 O O . ALA A 1 78 ? 1.235 0.258 -11.074 1.00 91.56 78 ALA A O 1
ATOM 603 N N . SER A 1 79 ? -0.853 -0.585 -11.204 1.00 87.69 79 SER A N 1
ATOM 604 C CA . SER A 1 79 ? -0.967 -0.462 -12.660 1.00 87.69 79 SER A CA 1
ATOM 605 C C . SER A 1 79 ? -1.087 1.012 -13.049 1.00 87.69 79 SER A C 1
ATOM 607 O O . SER A 1 79 ? -1.712 1.797 -12.334 1.00 87.69 79 SER A O 1
ATOM 609 N N . THR A 1 80 ? -0.560 1.387 -14.216 1.00 83.81 80 THR A N 1
ATOM 610 C CA . THR A 1 80 ? -0.733 2.742 -14.765 1.00 83.81 80 THR A CA 1
ATOM 611 C C . THR A 1 80 ? -2.204 3.096 -14.993 1.00 83.81 80 THR A C 1
ATOM 613 O O . THR A 1 80 ? -2.551 4.269 -14.936 1.00 83.81 80 THR A O 1
ATOM 616 N N . GLY A 1 81 ? -3.079 2.100 -15.176 1.00 84.75 81 GLY A N 1
ATOM 617 C CA . GLY A 1 81 ? -4.528 2.298 -15.290 1.00 84.75 81 GLY A CA 1
ATOM 618 C C . GLY A 1 81 ? -5.241 2.662 -13.982 1.00 84.75 81 GLY A C 1
ATOM 619 O O . GLY A 1 81 ? -6.430 2.940 -14.025 1.00 84.75 81 GLY A O 1
ATOM 620 N N . ARG A 1 82 ? -4.551 2.657 -12.828 1.00 85.38 82 ARG A N 1
ATOM 621 C CA . ARG A 1 82 ? -5.122 3.095 -11.537 1.00 85.38 82 ARG A CA 1
ATOM 622 C C . ARG A 1 82 ? -4.999 4.610 -11.307 1.00 85.38 82 ARG A C 1
ATOM 624 O O . ARG A 1 82 ? -5.426 5.091 -10.271 1.00 85.38 82 ARG A O 1
ATOM 631 N N . GLU A 1 83 ? -4.382 5.340 -12.242 1.00 80.62 83 GLU A N 1
ATOM 632 C CA . GLU A 1 83 ? -4.326 6.815 -12.272 1.00 80.62 83 GLU A CA 1
ATOM 633 C C . GLU A 1 83 ? -3.891 7.482 -10.949 1.00 80.62 83 GLU A C 1
ATOM 635 O O . GLU A 1 83 ? -4.431 8.492 -10.518 1.00 80.62 83 GLU A O 1
ATOM 640 N N . MET A 1 84 ? -2.837 6.958 -10.319 1.00 82.88 84 MET A N 1
ATOM 641 C CA . MET A 1 84 ? -2.348 7.405 -9.000 1.00 82.88 84 MET A CA 1
ATOM 642 C C . MET A 1 84 ? -1.684 8.802 -8.960 1.00 82.88 84 MET A C 1
ATOM 644 O O . MET A 1 84 ? -1.087 9.165 -7.948 1.00 82.88 84 MET A O 1
ATOM 648 N N . GLY A 1 85 ? -1.730 9.567 -10.056 1.00 73.44 85 GLY A N 1
ATOM 649 C CA . GLY A 1 85 ? -1.468 11.014 -10.063 1.00 73.44 85 GLY A CA 1
ATOM 650 C C . GLY A 1 85 ? -0.054 11.529 -9.757 1.00 73.44 85 GLY A C 1
ATOM 651 O O . GLY A 1 85 ? 0.142 12.740 -9.665 1.00 73.44 85 GLY A O 1
ATOM 652 N N . ASP A 1 86 ? 0.946 10.662 -9.608 1.00 76.81 86 ASP A N 1
ATOM 653 C CA . ASP A 1 86 ? 2.312 11.048 -9.227 1.00 76.81 86 ASP A CA 1
ATOM 654 C C . ASP A 1 86 ? 3.158 11.531 -10.416 1.00 76.81 86 ASP A C 1
ATOM 656 O O . ASP A 1 86 ? 3.585 10.740 -11.260 1.00 76.81 86 ASP A O 1
ATOM 660 N N . SER A 1 87 ? 3.454 12.832 -10.452 1.00 69.25 87 SER A N 1
ATOM 661 C CA . SER A 1 87 ? 4.184 13.467 -11.555 1.00 69.25 87 SER A CA 1
ATOM 662 C C . SER A 1 87 ? 5.707 13.307 -11.475 1.00 69.25 87 SER A C 1
ATOM 664 O O . SER A 1 87 ? 6.377 13.385 -12.506 1.00 69.25 87 SER A O 1
ATOM 666 N N . LEU A 1 88 ? 6.279 13.062 -10.287 1.00 71.44 88 LEU A N 1
ATOM 667 C CA . LEU A 1 88 ? 7.732 12.895 -10.124 1.00 71.44 88 LEU A CA 1
ATOM 668 C C . LEU A 1 88 ? 8.217 11.456 -10.292 1.00 71.44 88 LEU A C 1
ATOM 670 O O . LEU A 1 88 ? 9.427 11.240 -10.420 1.00 71.44 88 LEU A O 1
ATOM 674 N N . MET A 1 89 ? 7.310 10.477 -10.276 1.00 80.69 89 MET A N 1
ATOM 675 C CA . MET A 1 89 ? 7.655 9.053 -10.269 1.00 80.69 89 MET A CA 1
ATOM 676 C C . MET A 1 89 ? 8.646 8.726 -9.123 1.00 80.69 89 MET A C 1
ATOM 678 O O . MET A 1 89 ? 8.726 9.418 -8.100 1.00 80.69 89 MET A O 1
ATOM 682 N N . THR A 1 90 ? 9.447 7.667 -9.261 1.00 89.56 90 THR A N 1
ATOM 683 C CA . THR A 1 90 ? 10.598 7.438 -8.373 1.00 89.56 90 THR A CA 1
ATOM 684 C C . THR A 1 90 ? 11.797 8.252 -8.856 1.00 89.56 90 THR A C 1
ATOM 686 O O . THR A 1 90 ? 12.603 7.777 -9.654 1.00 89.56 90 THR A O 1
ATOM 689 N N . SER A 1 91 ? 11.923 9.484 -8.366 1.00 87.00 91 SER A N 1
ATOM 690 C CA . SER A 1 91 ? 13.041 10.381 -8.673 1.00 87.00 91 SER A CA 1
ATOM 691 C C . SER A 1 91 ? 13.289 11.371 -7.530 1.00 87.00 91 SER A C 1
ATOM 693 O O . SER A 1 91 ? 12.505 11.447 -6.587 1.00 87.00 91 SER A O 1
ATOM 695 N N . GLY A 1 92 ? 14.402 12.109 -7.581 1.00 86.44 92 GLY A N 1
ATOM 696 C CA . GLY A 1 92 ? 14.678 13.249 -6.692 1.00 86.44 92 GLY A CA 1
ATOM 697 C C . GLY A 1 92 ? 14.706 12.945 -5.190 1.00 86.44 92 GLY A C 1
ATOM 698 O O . GLY A 1 92 ? 14.576 13.867 -4.393 1.00 86.44 92 GLY A O 1
ATOM 699 N N . SER A 1 93 ? 14.829 11.672 -4.795 1.00 87.50 93 SER A N 1
ATOM 700 C CA . SER A 1 93 ? 14.674 11.220 -3.403 1.00 87.50 93 SER A CA 1
ATOM 701 C C . SER A 1 93 ? 13.356 11.668 -2.748 1.00 87.50 93 SER A C 1
ATOM 703 O O . SER A 1 93 ? 13.286 11.800 -1.530 1.00 87.50 93 SER A O 1
ATOM 705 N N . SER A 1 94 ? 12.302 11.879 -3.544 1.00 88.56 94 SER A N 1
ATOM 706 C CA . SER A 1 94 ? 11.025 12.439 -3.084 1.00 88.56 94 SER A CA 1
ATOM 707 C C . SER A 1 94 ? 9.959 11.387 -2.774 1.00 88.56 94 SER A C 1
ATOM 709 O O . SER A 1 94 ? 8.824 11.728 -2.461 1.00 88.56 94 SER A O 1
ATOM 711 N N . SER A 1 95 ? 10.280 10.092 -2.892 1.00 91.81 95 SER A N 1
ATOM 712 C CA . SER A 1 95 ? 9.262 9.035 -2.836 1.00 91.81 95 SER A CA 1
ATOM 713 C C . SER A 1 95 ? 8.546 8.957 -1.493 1.00 91.81 95 SER A C 1
ATOM 715 O O . SER A 1 95 ? 7.326 8.889 -1.480 1.00 91.81 95 SER A O 1
ATOM 717 N N . VAL A 1 96 ? 9.284 8.978 -0.380 1.00 92.06 96 VAL A N 1
ATOM 718 C CA . VAL A 1 96 ? 8.669 8.963 0.955 1.00 92.06 96 VAL A CA 1
ATOM 719 C C . VAL A 1 96 ? 8.093 10.336 1.277 1.00 92.06 96 VAL A C 1
ATOM 721 O O . VAL A 1 96 ? 6.921 10.428 1.607 1.00 92.06 96 VAL A O 1
ATOM 724 N N . THR A 1 97 ? 8.873 11.405 1.112 1.00 89.31 97 THR A N 1
ATOM 725 C CA . THR A 1 97 ? 8.454 12.764 1.493 1.00 89.31 97 THR A CA 1
ATOM 726 C C . THR A 1 97 ? 7.222 13.254 0.735 1.00 89.31 97 THR A C 1
ATOM 728 O O . THR A 1 97 ? 6.379 13.907 1.330 1.00 89.31 97 THR A O 1
ATOM 731 N N . GLY A 1 98 ? 7.083 12.914 -0.548 1.00 88.19 98 GLY A N 1
ATOM 732 C CA . GLY A 1 98 ? 5.926 13.307 -1.352 1.00 88.19 98 GLY A CA 1
ATOM 733 C C . GLY A 1 98 ? 4.685 12.435 -1.147 1.00 88.19 98 GLY A C 1
ATOM 734 O O . GLY A 1 98 ? 3.587 12.879 -1.443 1.00 88.19 98 GLY A O 1
ATOM 735 N N . VAL A 1 99 ? 4.833 11.197 -0.667 1.00 91.88 99 VAL A N 1
ATOM 736 C CA . VAL A 1 99 ? 3.702 10.253 -0.545 1.00 91.88 99 VAL A CA 1
ATOM 737 C C . VAL A 1 99 ? 3.251 10.078 0.905 1.00 91.88 99 VAL A C 1
ATOM 739 O O . VAL A 1 99 ? 2.146 9.604 1.130 1.00 91.88 99 VAL A O 1
ATOM 742 N N . PHE A 1 100 ? 4.054 10.494 1.888 1.00 92.94 100 PHE A N 1
ATOM 743 C CA . PHE A 1 100 ? 3.773 10.304 3.313 1.00 92.94 100 PHE A CA 1
ATOM 744 C C . PHE A 1 100 ? 2.406 10.860 3.741 1.00 92.94 100 PHE A C 1
ATOM 746 O O . PHE A 1 100 ? 1.563 10.096 4.201 1.00 92.94 100 PHE A O 1
ATOM 753 N N . GLU A 1 101 ? 2.159 12.160 3.556 1.00 92.06 101 GLU A N 1
ATOM 754 C CA . GLU A 1 101 ? 0.902 12.797 3.982 1.00 92.06 101 GLU A CA 1
ATOM 755 C C . GLU A 1 101 ? -0.323 12.338 3.167 1.00 92.06 101 GLU A C 1
ATOM 757 O O . GLU A 1 101 ? -1.339 12.003 3.785 1.00 92.06 101 GLU A O 1
ATOM 762 N N . PRO A 1 102 ? -0.262 12.236 1.818 1.00 92.38 102 PRO A N 1
ATOM 763 C CA . PRO A 1 102 ? -1.370 11.683 1.039 1.00 92.38 102 PRO A CA 1
ATOM 764 C C . PRO A 1 102 ? -1.726 10.253 1.449 1.00 92.38 102 PRO A C 1
ATOM 766 O O . PRO A 1 102 ? -2.901 9.926 1.591 1.00 92.38 102 PRO A O 1
ATOM 769 N N . LEU A 1 103 ? -0.719 9.406 1.694 1.00 95.44 103 LEU A N 1
ATOM 770 C CA . LEU A 1 103 ? -0.942 8.023 2.102 1.00 95.44 103 LEU A CA 1
ATOM 771 C C . LEU A 1 103 ? -1.517 7.923 3.517 1.00 95.44 103 LEU A C 1
ATOM 773 O O . LEU A 1 103 ? -2.420 7.118 3.728 1.00 95.44 103 LEU A O 1
ATOM 777 N N . LEU A 1 104 ? -1.041 8.735 4.469 1.00 95.25 104 LEU A N 1
ATOM 778 C CA . LEU A 1 104 ? -1.648 8.820 5.803 1.00 95.25 104 LEU A CA 1
ATOM 779 C C . LEU A 1 104 ? -3.119 9.233 5.708 1.00 95.25 104 LEU A C 1
ATOM 781 O O . LEU A 1 104 ? -3.980 8.598 6.307 1.00 95.25 104 LEU A O 1
ATOM 785 N N . THR A 1 105 ? -3.421 10.254 4.909 1.00 95.00 105 THR A N 1
ATOM 786 C CA . THR A 1 105 ? -4.793 10.749 4.736 1.00 95.00 105 THR A CA 1
ATOM 787 C C . THR A 1 105 ? -5.690 9.683 4.105 1.00 95.00 105 THR A C 1
ATOM 789 O O . THR A 1 105 ? -6.780 9.409 4.611 1.00 95.00 105 THR A O 1
ATOM 792 N N . ALA A 1 106 ? -5.219 9.015 3.047 1.00 95.94 106 ALA A N 1
ATOM 793 C CA . ALA A 1 106 ? -5.946 7.926 2.403 1.00 95.94 106 ALA A CA 1
ATOM 794 C C . ALA A 1 106 ? -6.169 6.745 3.364 1.00 95.94 106 ALA A C 1
ATOM 796 O O . ALA A 1 106 ? -7.274 6.213 3.441 1.00 95.94 106 ALA A O 1
ATOM 797 N N . ALA A 1 107 ? -5.152 6.354 4.138 1.00 97.62 107 ALA A N 1
ATOM 798 C CA . ALA A 1 107 ? -5.255 5.262 5.104 1.00 97.62 107 ALA A CA 1
ATOM 799 C C . ALA A 1 107 ? -6.220 5.589 6.255 1.00 97.62 107 ALA A C 1
ATOM 801 O O . ALA A 1 107 ? -7.041 4.749 6.625 1.00 97.62 107 ALA A O 1
ATOM 802 N N . ALA A 1 108 ? -6.172 6.813 6.789 1.00 96.69 108 ALA A N 1
ATOM 803 C CA . ALA A 1 108 ? -7.090 7.274 7.829 1.00 96.69 108 ALA A CA 1
ATOM 804 C C . ALA A 1 108 ? -8.539 7.259 7.328 1.00 96.69 108 ALA A C 1
ATOM 806 O O . ALA A 1 108 ? -9.429 6.747 8.010 1.00 96.69 108 ALA A O 1
ATOM 807 N N . THR A 1 109 ? -8.753 7.758 6.108 1.00 96.75 109 THR A N 1
ATOM 808 C CA . THR A 1 109 ? -10.064 7.792 5.451 1.00 96.75 109 THR A CA 1
ATOM 809 C C . THR A 1 109 ? -10.596 6.380 5.217 1.00 96.75 109 THR A C 1
ATOM 811 O O . THR A 1 109 ? -11.718 6.077 5.619 1.00 96.75 109 THR A O 1
ATOM 814 N N . PHE A 1 110 ? -9.768 5.480 4.676 1.00 97.00 110 PHE A N 1
ATOM 815 C CA . PHE A 1 110 ? -10.125 4.075 4.469 1.00 97.00 110 PHE A CA 1
ATOM 816 C C . PHE A 1 110 ? -10.522 3.383 5.777 1.00 97.00 110 PHE A C 1
ATOM 818 O O . PHE A 1 110 ? -11.573 2.746 5.858 1.00 97.00 110 PHE A O 1
ATOM 825 N N . ARG A 1 111 ? -9.711 3.558 6.831 1.00 95.56 111 ARG A N 1
ATOM 826 C CA . ARG A 1 111 ? -9.990 3.018 8.165 1.00 95.56 111 ARG A CA 1
ATOM 827 C C . ARG A 1 111 ? -11.316 3.540 8.704 1.00 95.56 111 ARG A C 1
ATOM 829 O O . ARG A 1 111 ? -12.097 2.746 9.209 1.00 95.56 111 ARG A O 1
ATOM 836 N N . ALA A 1 112 ? -11.569 4.845 8.628 1.00 94.94 112 ALA A N 1
ATOM 837 C CA . ALA A 1 112 ? -12.793 5.439 9.159 1.00 94.94 112 ALA A CA 1
ATOM 838 C C . ALA A 1 112 ? -14.045 4.970 8.409 1.00 94.94 112 ALA A C 1
ATOM 840 O O . ALA A 1 112 ? -15.051 4.672 9.049 1.00 94.94 112 ALA A O 1
ATOM 841 N N . MET A 1 113 ? -13.971 4.843 7.080 1.00 95.19 113 MET A N 1
ATOM 842 C CA . MET A 1 113 ? -15.060 4.293 6.269 1.00 95.19 113 MET A CA 1
ATOM 843 C C . MET A 1 113 ? -15.401 2.867 6.712 1.00 95.19 113 MET A C 1
ATOM 845 O O . MET A 1 113 ? -16.545 2.588 7.069 1.00 95.19 113 MET A O 1
ATOM 849 N N . LEU A 1 114 ? -14.400 1.982 6.766 1.00 96.25 114 LEU A N 1
ATOM 850 C CA . LEU A 1 114 ? -14.608 0.595 7.177 1.00 96.25 114 LEU A CA 1
ATOM 851 C C . LEU A 1 114 ? -15.039 0.478 8.648 1.00 96.25 114 LEU A C 1
ATOM 853 O O . LEU A 1 114 ? -15.929 -0.305 8.957 1.00 96.25 114 LEU A O 1
ATOM 857 N N . ALA A 1 115 ? -14.463 1.272 9.553 1.00 95.94 115 ALA A N 1
ATOM 858 C CA . ALA A 1 115 ? -14.837 1.265 10.966 1.00 95.94 115 ALA A CA 1
ATOM 859 C C . ALA A 1 115 ? -16.284 1.730 11.179 1.00 95.94 115 ALA A C 1
ATOM 861 O O . ALA A 1 115 ? -16.993 1.143 11.991 1.00 95.94 115 ALA A O 1
ATOM 862 N N . GLY A 1 116 ? -16.746 2.740 10.433 1.00 95.75 116 GLY A N 1
ATOM 863 C CA . GLY A 1 116 ? -18.137 3.192 10.479 1.00 95.75 116 GLY A CA 1
ATOM 864 C C . GLY A 1 116 ? -19.119 2.113 10.020 1.00 95.75 116 GLY A C 1
ATOM 865 O O . GLY A 1 116 ? -20.157 1.911 10.649 1.00 95.75 116 GLY A O 1
ATOM 866 N N . GLU A 1 117 ? -18.769 1.366 8.973 1.00 97.06 117 GLU A N 1
ATOM 867 C CA . GLU A 1 117 ? -19.584 0.235 8.524 1.00 97.06 117 GLU A CA 1
ATOM 868 C C . GLU A 1 117 ? -19.537 -0.944 9.501 1.00 97.06 117 GLU A C 1
ATOM 870 O O .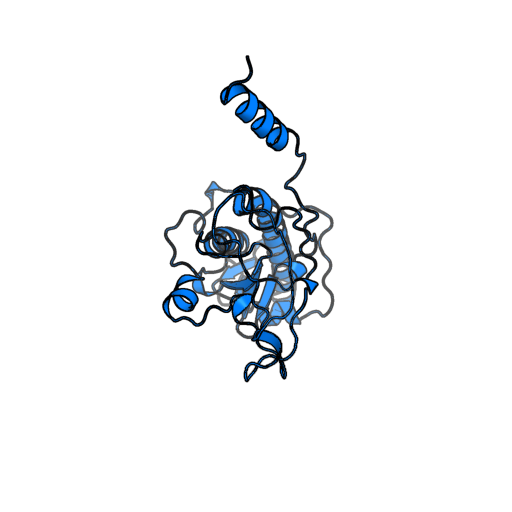 GLU A 1 117 ? -20.568 -1.536 9.817 1.00 97.06 117 GLU A O 1
ATOM 875 N N . ALA A 1 118 ? -18.361 -1.257 10.043 1.00 97.81 118 ALA A N 1
ATOM 876 C CA . ALA A 1 118 ? -18.214 -2.280 11.069 1.00 97.81 118 ALA A CA 1
ATOM 877 C C . ALA A 1 118 ? -19.040 -1.951 12.319 1.00 97.81 118 ALA A C 1
ATOM 879 O O . ALA A 1 118 ? -19.706 -2.832 12.859 1.00 97.81 118 ALA A O 1
ATOM 880 N N . ALA A 1 119 ? -19.054 -0.684 12.745 1.00 97.69 119 ALA A N 1
ATOM 881 C CA . ALA A 1 119 ? -19.885 -0.197 13.844 1.00 97.69 119 ALA A CA 1
ATOM 882 C C . ALA A 1 119 ? -21.372 -0.478 13.586 1.00 97.69 119 ALA A C 1
ATOM 884 O O . ALA A 1 119 ? -22.066 -1.005 14.457 1.00 97.69 119 ALA A O 1
ATOM 885 N N . ALA A 1 120 ? -21.845 -0.193 12.367 1.00 97.00 120 ALA A N 1
ATOM 886 C CA . ALA A 1 120 ? -23.222 -0.448 11.959 1.00 97.00 120 ALA A CA 1
ATOM 887 C C . ALA A 1 120 ? -23.565 -1.948 11.956 1.00 97.00 120 ALA A C 1
ATOM 889 O O . ALA A 1 120 ? -24.626 -2.328 12.448 1.00 97.00 120 ALA A O 1
ATOM 890 N N . ILE A 1 121 ? -22.662 -2.801 11.460 1.00 97.50 121 ILE A N 1
ATOM 891 C CA . ILE A 1 121 ? -22.837 -4.263 11.454 1.00 97.50 121 ILE A CA 1
ATOM 892 C C . ILE A 1 121 ? -22.866 -4.824 12.882 1.00 97.50 121 ILE A C 1
ATOM 894 O O . ILE A 1 121 ? -23.694 -5.678 13.200 1.00 97.50 121 ILE A O 1
ATOM 898 N N . LEU A 1 122 ? -21.968 -4.351 13.748 1.00 97.44 122 LEU A N 1
ATOM 899 C CA . LEU A 1 122 ? -21.843 -4.820 15.129 1.00 97.44 122 LEU A CA 1
ATOM 900 C C . LEU A 1 122 ? -22.893 -4.212 16.067 1.00 97.44 122 LEU A C 1
ATOM 902 O O . LEU A 1 122 ? -23.087 -4.736 17.164 1.00 97.44 122 LEU A O 1
ATOM 906 N N . GLY A 1 123 ? -23.560 -3.132 15.653 1.00 96.94 123 GLY A N 1
ATOM 907 C CA . GLY A 1 123 ? -24.535 -2.403 16.462 1.00 96.94 123 GLY A CA 1
ATOM 908 C C . GLY A 1 123 ? -23.908 -1.646 17.636 1.00 96.94 123 GLY A C 1
ATOM 909 O O . GLY A 1 123 ? -24.530 -1.563 18.694 1.00 96.94 123 GLY A O 1
ATOM 910 N N . ILE A 1 124 ? -22.687 -1.130 17.468 1.00 97.19 124 ILE A N 1
ATOM 911 C CA . ILE A 1 124 ? -21.940 -0.389 18.500 1.00 97.19 124 ILE A CA 1
ATOM 912 C C . ILE A 1 124 ? -21.589 1.026 18.021 1.00 97.19 124 ILE A C 1
ATOM 914 O O . ILE A 1 124 ? -21.616 1.284 16.816 1.00 97.19 124 ILE A O 1
ATOM 918 N N . PRO A 1 125 ? -21.256 1.960 18.927 1.00 95.12 125 PRO A N 1
ATOM 919 C CA . PRO A 1 125 ? -20.766 3.276 18.533 1.00 95.12 125 PRO A CA 1
ATOM 920 C C . PRO A 1 125 ? -19.429 3.190 17.763 1.00 95.12 125 PRO A C 1
ATOM 922 O O . PRO A 1 125 ? -18.572 2.382 18.136 1.00 95.12 125 PRO A O 1
ATOM 925 N N . PRO A 1 126 ? -19.197 4.011 16.717 1.00 91.19 126 PRO A N 1
ATOM 926 C CA . PRO A 1 126 ? -17.942 4.001 15.954 1.00 91.19 126 PRO A CA 1
ATOM 927 C C . PRO A 1 126 ? -16.678 4.206 16.800 1.00 91.19 126 PRO A C 1
ATOM 929 O O . PRO A 1 126 ? -15.629 3.653 16.487 1.00 91.19 126 PRO A O 1
ATOM 932 N N . GLU A 1 127 ? -16.770 4.966 17.890 1.00 91.94 127 GLU A N 1
ATOM 933 C CA . GLU A 1 127 ? -15.684 5.210 18.844 1.00 91.94 127 GLU A CA 1
ATOM 934 C C . GLU A 1 127 ? -15.290 3.980 19.680 1.00 91.94 127 GLU A C 1
ATOM 936 O O . GLU A 1 127 ? -14.204 3.951 20.265 1.00 91.94 127 GLU A O 1
ATOM 941 N N . GLU A 1 128 ? -16.150 2.961 19.732 1.00 95.06 128 GLU A N 1
ATOM 942 C CA . GLU A 1 128 ? -15.876 1.689 20.403 1.00 95.06 128 GLU A CA 1
ATOM 943 C C . GLU A 1 128 ? -15.287 0.638 19.454 1.00 95.06 128 GLU A C 1
ATOM 945 O O . GLU A 1 128 ? -14.898 -0.442 19.904 1.00 95.06 128 GLU A O 1
ATOM 950 N N . VAL A 1 129 ? -15.177 0.942 18.157 1.00 96.56 129 VAL A N 1
ATOM 951 C CA . VAL A 1 129 ? -14.570 0.046 17.172 1.00 96.56 129 VAL A CA 1
ATOM 952 C C . VAL A 1 129 ? -13.047 0.130 17.242 1.00 96.56 129 VAL A C 1
ATOM 954 O O . VAL A 1 129 ? -12.443 1.191 17.085 1.00 96.56 129 VAL A O 1
ATOM 957 N N . VAL A 1 130 ? -12.405 -1.022 17.410 1.00 95.25 130 VAL A N 1
ATOM 958 C CA . VAL A 1 130 ? -10.950 -1.180 17.334 1.00 95.25 130 VAL A CA 1
ATOM 959 C C . VAL A 1 130 ? -10.575 -2.210 16.277 1.00 95.25 130 VAL A C 1
ATOM 961 O O . VAL A 1 130 ? -11.352 -3.108 15.963 1.00 95.25 130 VAL A O 1
ATOM 964 N N . VAL A 1 131 ? -9.365 -2.092 15.735 1.00 95.31 131 VAL A N 1
ATOM 965 C CA . VAL A 1 131 ? -8.786 -3.113 14.855 1.00 95.31 131 VAL A CA 1
ATOM 966 C C . VAL A 1 131 ? -8.080 -4.166 15.705 1.00 95.31 131 VAL A C 1
ATOM 968 O O . VAL A 1 131 ? -7.226 -3.828 16.528 1.00 95.31 131 VAL A O 1
ATOM 971 N N . ILE A 1 132 ? -8.422 -5.435 15.490 1.00 92.81 132 ILE A N 1
ATOM 972 C CA . ILE A 1 132 ? -7.754 -6.596 16.082 1.00 92.81 132 ILE A CA 1
ATOM 973 C C . ILE A 1 132 ? -7.500 -7.595 14.957 1.00 92.81 132 ILE A C 1
ATOM 975 O O . ILE A 1 132 ? -8.436 -8.066 14.316 1.00 92.81 132 ILE A O 1
ATOM 979 N N . GLU A 1 133 ? -6.227 -7.912 14.712 1.00 91.44 133 GLU A N 1
ATOM 980 C CA . GLU A 1 133 ? -5.809 -8.786 13.608 1.00 91.44 133 GLU A CA 1
ATOM 981 C C . GLU A 1 133 ? -6.394 -8.308 12.260 1.00 91.44 133 GLU A C 1
ATOM 983 O O . GLU A 1 133 ? -6.066 -7.216 11.795 1.00 91.44 133 GLU A O 1
ATOM 988 N N . ARG A 1 134 ? -7.283 -9.104 11.654 1.00 96.12 134 ARG A N 1
ATOM 989 C CA . ARG A 1 134 ? -7.931 -8.855 10.354 1.00 96.12 134 ARG A CA 1
ATOM 990 C C . ARG A 1 134 ? -9.404 -8.462 10.483 1.00 96.12 134 ARG A C 1
ATOM 992 O O . ARG A 1 134 ? -10.206 -8.714 9.579 1.00 96.12 134 ARG A O 1
ATOM 999 N N . ALA A 1 135 ? -9.780 -7.934 11.642 1.00 97.19 135 ALA A N 1
ATOM 1000 C CA . ALA A 1 135 ? -11.158 -7.654 11.995 1.00 97.19 135 ALA A CA 1
ATOM 1001 C C . ALA A 1 135 ? -11.310 -6.320 12.724 1.00 97.19 135 ALA A C 1
ATOM 1003 O O . ALA A 1 135 ? -10.385 -5.793 13.348 1.00 97.19 135 ALA A O 1
ATOM 1004 N N . PHE A 1 136 ? -12.529 -5.798 12.655 1.00 98.12 136 PHE A N 1
ATOM 1005 C CA . PHE A 1 136 ? -13.018 -4.768 13.553 1.00 98.12 136 PHE A CA 1
ATOM 1006 C C . PHE A 1 136 ? -13.752 -5.436 14.710 1.00 98.12 136 PHE A C 1
ATOM 1008 O O . PHE A 1 136 ? -14.571 -6.328 14.491 1.00 98.12 136 PHE A O 1
ATOM 1015 N N . ALA A 1 137 ? -13.477 -5.001 15.933 1.00 97.69 137 ALA A N 1
ATOM 1016 C CA . ALA A 1 137 ? -14.060 -5.557 17.145 1.00 97.69 137 ALA A CA 1
ATOM 1017 C C . ALA A 1 137 ? -14.507 -4.454 18.106 1.00 97.69 137 ALA A C 1
ATOM 1019 O O . ALA A 1 137 ? -14.007 -3.329 18.052 1.00 97.69 137 ALA A O 1
ATOM 1020 N N . ALA A 1 138 ? -15.418 -4.790 19.018 1.00 97.12 138 ALA A N 1
ATOM 1021 C CA . ALA A 1 138 ? -15.750 -3.919 20.138 1.00 97.12 138 ALA A CA 1
ATOM 1022 C C . ALA A 1 138 ? -14.574 -3.855 21.126 1.00 97.12 138 ALA A C 1
ATOM 1024 O O . ALA A 1 138 ? -14.060 -4.887 21.564 1.00 97.12 138 ALA A O 1
ATOM 1025 N N . LYS A 1 139 ? -14.176 -2.645 21.526 1.00 94.88 139 LYS A N 1
ATOM 1026 C CA . LYS A 1 139 ? -13.044 -2.387 22.432 1.00 94.88 139 LYS A CA 1
ATOM 1027 C C . LYS A 1 139 ? -13.105 -3.191 23.734 1.00 94.88 139 LYS A C 1
ATOM 1029 O O . LYS A 1 139 ? -12.092 -3.746 24.154 1.00 94.88 139 LYS A O 1
ATOM 1034 N N . ASP A 1 140 ? -14.290 -3.274 24.336 1.00 94.50 140 ASP A N 1
ATOM 1035 C CA . ASP A 1 140 ? -14.507 -3.948 25.622 1.00 94.50 140 ASP A CA 1
ATOM 1036 C C . ASP A 1 140 ? -14.942 -5.416 25.467 1.00 94.50 140 ASP A C 1
ATOM 1038 O O . ASP A 1 140 ? -15.006 -6.159 26.448 1.00 94.50 140 ASP A O 1
ATOM 1042 N N . ASN A 1 141 ? -15.213 -5.863 24.236 1.00 95.31 141 ASN A N 1
ATOM 1043 C CA . ASN A 1 141 ? -15.576 -7.244 23.933 1.00 95.31 141 ASN A CA 1
ATOM 1044 C C . ASN A 1 141 ? -14.975 -7.709 22.592 1.00 95.31 141 ASN A C 1
ATOM 1046 O O . ASN A 1 141 ? -15.691 -7.784 21.591 1.00 95.31 141 ASN A O 1
ATOM 1050 N N . PRO A 1 142 ? -13.689 -8.107 22.567 1.00 94.00 142 PRO A N 1
ATOM 1051 C CA . PRO A 1 142 ? -13.015 -8.572 21.351 1.00 94.00 142 PRO A CA 1
ATOM 1052 C C . PRO A 1 142 ? -13.681 -9.763 20.644 1.00 94.00 142 PRO A C 1
ATOM 1054 O O . PRO A 1 142 ? -13.417 -10.006 19.472 1.00 94.00 142 PRO A O 1
ATOM 1057 N N . ALA A 1 143 ? -14.539 -10.524 21.335 1.00 95.25 143 ALA A N 1
ATOM 1058 C CA . ALA A 1 143 ? -15.290 -11.622 20.726 1.00 95.25 143 ALA A CA 1
ATOM 1059 C C . ALA A 1 143 ? -16.442 -11.131 19.826 1.00 95.25 143 ALA A C 1
ATOM 1061 O O . ALA A 1 143 ? -16.890 -11.870 18.950 1.00 95.25 143 ALA A O 1
ATOM 1062 N N . GLN A 1 144 ? -16.923 -9.900 20.029 1.00 96.88 144 GLN A N 1
ATOM 1063 C CA . GLN A 1 144 ? -17.869 -9.229 19.142 1.00 96.88 144 GLN A CA 1
ATOM 1064 C C . GLN A 1 144 ? -17.080 -8.527 18.037 1.00 96.88 144 GLN A C 1
ATOM 1066 O O . GLN A 1 144 ? -16.633 -7.391 18.198 1.00 96.88 144 GLN A O 1
ATOM 1071 N N . GLN A 1 145 ? -16.893 -9.234 16.925 1.00 97.62 145 GLN A N 1
ATOM 1072 C CA . GLN A 1 145 ? -16.052 -8.789 15.820 1.00 97.62 145 GLN A CA 1
ATOM 1073 C C . GLN A 1 145 ? -16.628 -9.158 14.454 1.00 97.62 145 GLN A C 1
ATOM 1075 O O . GLN A 1 145 ? -17.412 -10.099 14.325 1.00 97.62 145 GLN A O 1
ATOM 1080 N N . VAL A 1 146 ? -16.198 -8.419 13.436 1.00 98.25 146 VAL A N 1
ATOM 1081 C CA . VAL A 1 146 ? -16.482 -8.656 12.021 1.00 98.25 146 VAL A CA 1
ATOM 1082 C C . VAL A 1 146 ? -15.188 -8.491 11.225 1.00 98.25 146 VAL A C 1
ATOM 1084 O O . VAL A 1 146 ? -14.448 -7.524 11.408 1.00 98.25 146 VAL A O 1
ATOM 1087 N N . ASP A 1 147 ? -14.877 -9.459 10.368 1.00 98.25 147 ASP A N 1
ATOM 1088 C CA . ASP A 1 147 ? -13.657 -9.430 9.565 1.00 98.25 147 ASP A CA 1
ATOM 1089 C C . ASP A 1 147 ? -13.723 -8.357 8.464 1.00 98.25 147 ASP A C 1
ATOM 1091 O O . ASP A 1 147 ? -14.802 -7.977 8.001 1.00 98.25 147 ASP A O 1
ATOM 1095 N N . PHE A 1 148 ? -12.560 -7.864 8.027 1.00 97.38 148 PHE A N 1
ATOM 1096 C CA . PHE A 1 148 ? -12.500 -6.771 7.054 1.00 97.38 148 PHE A CA 1
ATOM 1097 C C . PHE A 1 148 ? -13.199 -7.087 5.736 1.00 97.38 148 PHE A C 1
ATOM 1099 O O . PHE A 1 148 ? -13.795 -6.185 5.150 1.00 97.38 148 PHE A O 1
ATOM 1106 N N . TYR A 1 149 ? -13.122 -8.325 5.244 1.00 97.81 149 TYR A N 1
ATOM 1107 C CA . TYR A 1 149 ? -13.712 -8.685 3.961 1.00 97.81 149 TYR A CA 1
ATOM 1108 C C . TYR A 1 149 ? -15.240 -8.652 4.023 1.00 97.81 149 TYR A C 1
ATOM 1110 O O . TYR A 1 149 ? -15.876 -8.092 3.127 1.00 97.81 149 TYR A O 1
ATOM 1118 N N . THR A 1 150 ? -15.832 -9.156 5.108 1.00 97.88 150 THR A N 1
ATOM 1119 C CA . THR A 1 150 ? -17.276 -9.035 5.357 1.00 97.88 150 THR A CA 1
ATOM 1120 C C . THR A 1 150 ? -17.722 -7.570 5.394 1.00 97.88 150 THR A C 1
ATOM 1122 O O . THR A 1 150 ? -18.734 -7.229 4.787 1.00 97.88 150 THR A O 1
ATOM 1125 N N . VAL A 1 151 ? -16.951 -6.685 6.036 1.00 97.38 151 VAL A N 1
ATOM 1126 C CA . VAL A 1 151 ? -17.242 -5.238 6.055 1.00 97.38 151 VAL A CA 1
ATOM 1127 C C . VAL A 1 151 ? -17.113 -4.625 4.662 1.00 97.38 151 VAL A C 1
ATOM 1129 O O . VAL A 1 151 ? -18.025 -3.954 4.197 1.00 97.38 151 VAL A O 1
ATOM 1132 N N . ALA A 1 152 ? -16.005 -4.868 3.961 1.00 96.00 152 ALA A N 1
ATOM 1133 C CA . ALA A 1 152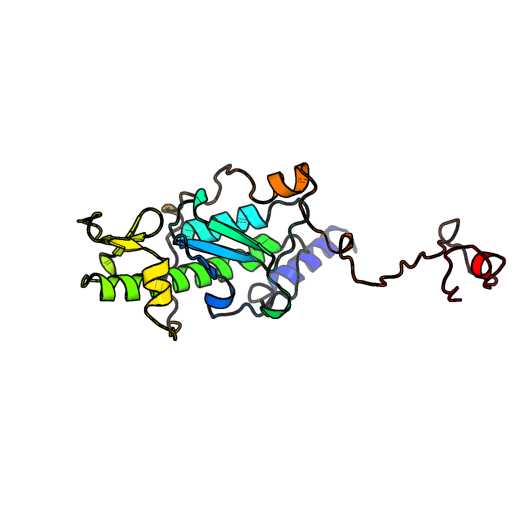 ? -15.743 -4.274 2.651 1.00 96.00 152 ALA A CA 1
ATOM 1134 C C . ALA A 1 152 ? -16.770 -4.695 1.585 1.00 96.00 152 ALA A C 1
ATOM 1136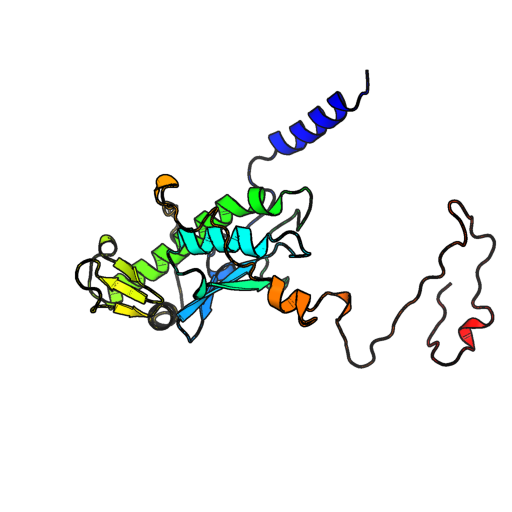 O O . ALA A 1 152 ? -17.045 -3.933 0.659 1.00 96.00 152 ALA A O 1
ATOM 1137 N N . THR A 1 153 ? -17.341 -5.897 1.720 1.00 95.81 153 THR A N 1
ATOM 1138 C CA . THR A 1 153 ? -18.320 -6.467 0.782 1.00 95.81 153 THR A CA 1
ATOM 1139 C C . THR A 1 153 ? -19.777 -6.300 1.214 1.00 95.81 153 THR A C 1
ATOM 1141 O O . THR A 1 153 ? -20.672 -6.696 0.465 1.00 95.81 153 THR A O 1
ATOM 1144 N N . SER A 1 154 ? -20.052 -5.680 2.369 1.00 94.00 154 SER A N 1
ATOM 1145 C CA . SER A 1 154 ? -21.428 -5.402 2.810 1.00 94.00 154 SER A CA 1
ATOM 1146 C C . SER A 1 154 ? -22.140 -4.390 1.905 1.00 94.00 154 SER A C 1
ATOM 1148 O O . SER A 1 154 ? -23.372 -4.365 1.845 1.00 94.00 154 SER A O 1
ATOM 1150 N N . LYS A 1 155 ? -21.367 -3.569 1.180 1.00 89.50 155 LYS A N 1
ATOM 1151 C CA . LYS A 1 155 ? -21.841 -2.497 0.303 1.00 89.50 155 LYS A CA 1
ATOM 1152 C C . LYS A 1 155 ? -21.124 -2.518 -1.040 1.00 89.50 155 LYS A C 1
ATOM 1154 O O . LYS A 1 155 ? -19.922 -2.751 -1.121 1.00 89.50 155 LYS A O 1
ATOM 1159 N N . SER A 1 156 ? -21.873 -2.214 -2.097 1.00 84.94 156 SER A N 1
ATOM 1160 C CA . SER A 1 156 ? -21.333 -2.015 -3.447 1.00 84.94 156 SER A CA 1
ATOM 1161 C C . SER A 1 156 ? -20.854 -0.586 -3.699 1.00 84.94 156 SER A C 1
ATOM 1163 O O . SER A 1 156 ? -20.075 -0.363 -4.619 1.00 84.94 156 SER A O 1
ATOM 1165 N N . GLU A 1 157 ? -21.332 0.375 -2.907 1.00 88.19 157 GLU A N 1
ATOM 1166 C CA . GLU A 1 157 ? -21.026 1.797 -3.043 1.00 88.19 157 GLU A CA 1
ATOM 1167 C C . GLU A 1 157 ? -20.577 2.357 -1.695 1.00 88.19 157 GLU A C 1
ATOM 1169 O O . GLU A 1 157 ? -21.176 2.075 -0.654 1.00 88.19 157 GLU A O 1
ATOM 1174 N N . TRP A 1 158 ? -19.510 3.148 -1.735 1.00 91.44 158 TRP A N 1
ATOM 1175 C CA . TRP A 1 158 ? -18.889 3.752 -0.569 1.00 91.44 158 TRP A CA 1
ATOM 1176 C C . TRP A 1 158 ? -18.799 5.258 -0.773 1.00 91.44 158 TRP A C 1
ATOM 1178 O O . TRP A 1 158 ? -18.312 5.727 -1.800 1.00 91.44 158 TRP A O 1
ATOM 1188 N N . GLU A 1 159 ? -19.259 6.019 0.215 1.00 90.50 159 GLU A N 1
ATOM 1189 C CA . GLU A 1 159 ? -19.131 7.471 0.206 1.00 90.50 159 GLU A CA 1
ATOM 1190 C C . GLU A 1 159 ? -17.852 7.869 0.935 1.00 90.50 159 GLU A C 1
ATOM 1192 O O . GLU A 1 159 ? -17.666 7.555 2.113 1.00 90.50 159 GLU A O 1
ATOM 1197 N N . VAL A 1 160 ? -16.969 8.572 0.229 1.00 92.06 160 VAL A N 1
ATOM 1198 C CA . VAL A 1 160 ? -15.770 9.148 0.836 1.00 92.06 160 VAL A CA 1
ATOM 1199 C C . VAL A 1 160 ? -16.190 10.367 1.668 1.00 92.06 160 VAL A C 1
ATOM 1201 O O . VAL A 1 160 ? -16.857 11.263 1.135 1.00 92.06 160 VAL A O 1
ATOM 1204 N N . PRO A 1 161 ? -15.835 10.431 2.966 1.00 91.31 161 PRO A N 1
ATOM 1205 C CA . PRO A 1 161 ? -16.110 11.596 3.796 1.00 91.31 161 PRO A CA 1
ATOM 1206 C C . PRO A 1 161 ? -15.560 12.881 3.169 1.00 91.31 161 PRO A C 1
ATOM 1208 O O . PRO A 1 161 ? -14.412 12.933 2.738 1.00 91.31 161 PRO A O 1
ATOM 1211 N N . LYS A 1 162 ? -16.379 13.940 3.144 1.00 88.00 162 LYS A N 1
ATOM 1212 C CA . LYS A 1 162 ? -15.953 15.267 2.656 1.00 88.00 162 LYS A CA 1
ATOM 1213 C C . LYS A 1 162 ? -15.046 15.993 3.644 1.00 88.00 162 LYS A C 1
ATOM 1215 O O . LYS A 1 162 ? -14.271 16.859 3.251 1.00 88.00 162 LYS A O 1
ATOM 1220 N N . GLU A 1 163 ? -15.208 15.695 4.927 1.00 89.69 163 GLU A N 1
ATOM 1221 C CA . GLU A 1 163 ? -14.376 16.248 5.986 1.00 89.69 163 GLU A CA 1
ATOM 1222 C C . GLU A 1 163 ? -13.134 15.382 6.173 1.00 89.69 163 GLU A C 1
ATOM 1224 O O . GLU A 1 163 ? -13.197 14.153 6.100 1.00 89.69 163 GLU A O 1
ATOM 1229 N N . ALA A 1 164 ? -12.002 16.035 6.430 1.00 87.69 164 ALA A N 1
ATOM 1230 C CA . ALA A 1 164 ? -10.742 15.343 6.637 1.00 87.69 164 ALA A CA 1
ATOM 1231 C C . ALA A 1 164 ? -10.809 14.473 7.900 1.00 87.69 164 ALA A C 1
ATOM 1233 O O . ALA A 1 164 ? -11.087 14.961 8.998 1.00 87.69 164 ALA A O 1
ATOM 1234 N N . VAL A 1 165 ? -10.509 13.186 7.744 1.00 93.56 165 VAL A N 1
ATOM 1235 C CA . VAL A 1 165 ? -10.402 12.258 8.869 1.00 93.56 165 VAL A CA 1
ATOM 1236 C C . VAL A 1 165 ? -9.075 12.504 9.592 1.00 93.56 165 VAL A C 1
ATOM 1238 O O . VAL A 1 165 ? -8.030 12.546 8.938 1.00 93.56 165 VAL A O 1
ATOM 1241 N N . PRO A 1 166 ? -9.071 12.651 10.930 1.00 93.19 166 PRO A N 1
ATOM 1242 C CA . PRO A 1 166 ? -7.833 12.834 11.672 1.00 93.19 166 PRO A CA 1
ATOM 1243 C C . PRO A 1 166 ? -6.933 11.598 11.553 1.00 93.19 166 PRO A C 1
ATOM 1245 O O . PRO A 1 166 ? -7.368 10.457 11.752 1.00 93.19 166 PRO A O 1
ATOM 1248 N N . VAL A 1 167 ? -5.659 11.849 11.255 1.00 95.38 167 VAL A N 1
ATOM 1249 C CA . VAL A 1 167 ? -4.604 10.831 11.280 1.00 95.38 167 VAL A CA 1
ATOM 1250 C C . VAL A 1 167 ? -4.213 10.503 12.720 1.00 95.38 167 VAL A C 1
ATOM 1252 O O . VAL A 1 167 ? -4.404 11.321 13.627 1.00 95.38 167 VAL A O 1
ATOM 1255 N N . LYS A 1 168 ? -3.650 9.315 12.950 1.00 94.00 168 LYS A N 1
ATOM 1256 C CA . LYS A 1 168 ? -3.149 8.939 14.277 1.00 94.00 168 LYS A CA 1
ATOM 1257 C C . LYS A 1 168 ? -2.038 9.876 14.726 1.00 94.00 168 LYS A C 1
ATOM 1259 O O . LYS A 1 168 ? -1.227 10.349 13.926 1.00 94.00 168 LYS A O 1
ATOM 1264 N N . ASN A 1 169 ? -1.971 10.094 16.036 1.00 94.38 169 ASN A N 1
ATOM 1265 C CA . ASN A 1 169 ? -0.924 10.912 16.609 1.00 94.38 169 ASN A CA 1
ATOM 1266 C C . ASN A 1 169 ? 0.430 10.191 16.540 1.00 94.38 169 ASN A C 1
ATOM 1268 O O . ASN A 1 169 ? 0.525 8.999 16.822 1.00 94.38 169 ASN A O 1
ATOM 1272 N N . TRP A 1 170 ? 1.496 10.914 16.207 1.00 93.06 170 TRP A N 1
ATOM 1273 C CA . TRP A 1 170 ? 2.808 10.312 15.966 1.00 93.06 170 TRP A CA 1
ATOM 1274 C C . TRP A 1 170 ? 3.425 9.680 17.219 1.00 93.06 170 TRP A C 1
ATOM 1276 O O . TRP A 1 170 ? 4.230 8.759 17.106 1.00 93.06 170 TRP A O 1
ATOM 1286 N N . GLN A 1 171 ? 3.042 10.126 18.423 1.00 94.94 171 GLN A N 1
ATOM 1287 C CA . GLN A 1 171 ? 3.462 9.473 19.669 1.00 94.94 171 GLN A CA 1
ATOM 1288 C C . GLN A 1 171 ? 2.828 8.086 19.862 1.00 94.94 171 GLN A C 1
ATOM 1290 O O . GLN A 1 171 ? 3.300 7.321 20.700 1.00 94.94 171 GLN A O 1
ATOM 1295 N N . GLU A 1 172 ? 1.772 7.757 19.117 1.00 91.38 172 GLU A N 1
ATOM 1296 C CA . GLU A 1 172 ? 1.106 6.451 19.164 1.00 91.38 172 GLU A CA 1
ATOM 1297 C C . GLU A 1 172 ? 1.696 5.453 18.161 1.00 91.38 172 GLU A C 1
ATOM 1299 O O . GLU A 1 172 ? 1.297 4.287 18.167 1.00 91.38 172 GLU A O 1
ATOM 1304 N N . TYR A 1 173 ? 2.640 5.890 17.319 1.00 94.69 173 TYR A N 1
ATOM 1305 C CA . TYR A 1 173 ? 3.201 5.068 16.254 1.00 94.69 173 TYR A CA 1
ATOM 1306 C C . TYR A 1 173 ? 4.035 3.901 16.798 1.00 94.69 173 TYR A C 1
ATOM 1308 O O . TYR A 1 173 ? 4.870 4.063 17.692 1.00 94.69 173 TYR A O 1
ATOM 1316 N N . LYS A 1 174 ? 3.814 2.708 16.241 1.00 94.81 174 LYS A N 1
ATOM 1317 C CA . LYS A 1 174 ? 4.450 1.444 16.649 1.00 94.81 174 LYS A CA 1
ATOM 1318 C C . LYS A 1 174 ? 5.198 0.741 15.520 1.00 94.81 174 LYS A C 1
ATOM 1320 O O . LYS A 1 174 ? 6.112 -0.028 15.803 1.00 94.81 174 LYS A O 1
ATOM 1325 N N . VAL A 1 175 ? 4.811 0.968 14.271 1.00 96.00 175 VAL A N 1
ATOM 1326 C CA . VAL A 1 175 ? 5.296 0.300 13.056 1.00 96.00 175 VAL A CA 1
ATOM 1327 C C . VAL A 1 175 ? 6.309 1.172 12.311 1.00 96.00 175 VAL A C 1
ATOM 1329 O O . VAL A 1 175 ? 7.349 0.665 11.884 1.00 96.00 175 VAL A O 1
ATOM 1332 N N . ILE A 1 176 ? 6.046 2.474 12.169 1.00 96.38 176 ILE A N 1
ATOM 1333 C CA . ILE A 1 176 ? 6.950 3.402 11.478 1.00 96.38 176 ILE A CA 1
ATOM 1334 C C . ILE A 1 176 ? 8.296 3.468 12.208 1.00 96.38 176 ILE A C 1
ATOM 1336 O O . ILE A 1 176 ? 8.372 3.698 13.413 1.00 96.38 176 ILE A O 1
ATOM 1340 N N . GLY A 1 177 ? 9.381 3.284 11.454 1.00 92.88 177 GLY A N 1
ATOM 1341 C CA . GLY A 1 177 ? 10.750 3.337 11.972 1.00 92.88 177 GLY A CA 1
ATOM 1342 C C . GLY A 1 177 ? 11.250 2.013 12.553 1.00 92.88 177 GLY A C 1
ATOM 1343 O O . GLY A 1 177 ? 12.418 1.923 12.933 1.00 92.88 177 GLY A O 1
ATOM 1344 N N . GLN A 1 178 ? 10.416 0.969 12.576 1.00 96.25 178 GLN A N 1
ATOM 1345 C CA . GLN A 1 178 ? 10.843 -0.359 13.006 1.00 96.25 178 GLN A CA 1
ATOM 1346 C C . GLN A 1 178 ? 11.677 -1.070 11.924 1.00 96.25 178 GLN A C 1
ATOM 1348 O O . GLN A 1 178 ? 11.416 -0.914 10.722 1.00 96.25 178 GLN A O 1
ATOM 1353 N N . PRO A 1 179 ? 12.660 -1.907 12.316 1.00 95.25 179 PRO A N 1
ATOM 1354 C CA . PRO A 1 179 ? 13.514 -2.656 11.394 1.00 95.25 179 PRO A CA 1
ATOM 1355 C C . PRO A 1 179 ? 12.801 -3.904 10.837 1.00 95.25 179 PRO A C 1
ATOM 1357 O O . PRO A 1 179 ? 13.250 -5.037 11.016 1.00 95.25 179 PRO A O 1
ATOM 1360 N N . LEU A 1 180 ? 11.661 -3.706 10.175 1.00 95.00 180 LEU A N 1
ATOM 1361 C CA . LEU A 1 180 ? 10.850 -4.784 9.608 1.00 95.00 180 LEU A CA 1
ATOM 1362 C C . LEU A 1 180 ? 11.517 -5.401 8.374 1.00 95.00 180 LEU A C 1
ATOM 1364 O O . LEU A 1 180 ? 12.265 -4.752 7.635 1.00 95.00 180 LEU A O 1
ATOM 1368 N N . LYS A 1 181 ? 11.223 -6.680 8.121 1.00 95.12 181 LYS A N 1
ATOM 1369 C CA . LYS A 1 181 ? 11.703 -7.372 6.920 1.00 95.12 181 LYS A CA 1
ATOM 1370 C C . LYS A 1 181 ? 11.110 -6.710 5.681 1.00 95.12 181 LYS A C 1
ATOM 1372 O O . LYS A 1 181 ? 9.900 -6.531 5.586 1.00 95.12 181 LYS A O 1
ATOM 1377 N N . ARG A 1 182 ? 11.968 -6.401 4.712 1.00 95.00 182 ARG A N 1
ATOM 1378 C CA . ARG A 1 182 ? 11.547 -5.776 3.459 1.00 95.00 182 ARG A CA 1
ATOM 1379 C C . ARG A 1 182 ? 10.629 -6.683 2.651 1.00 95.00 182 ARG A C 1
ATOM 1381 O O . ARG A 1 182 ? 10.989 -7.828 2.369 1.00 95.00 182 ARG A O 1
ATOM 1388 N N . VAL A 1 183 ? 9.506 -6.122 2.210 1.00 94.94 183 VAL A N 1
ATOM 1389 C CA . VAL A 1 183 ? 8.483 -6.830 1.420 1.00 94.94 183 VAL A CA 1
ATOM 1390 C C . VAL A 1 183 ? 9.010 -7.284 0.055 1.00 94.94 183 VAL A C 1
ATOM 1392 O O . VAL A 1 183 ? 8.599 -8.312 -0.471 1.00 94.94 183 VAL A O 1
ATOM 1395 N N . ASP A 1 184 ? 9.981 -6.560 -0.505 1.00 93.19 184 ASP A N 1
ATOM 1396 C CA . ASP A 1 184 ? 10.467 -6.765 -1.869 1.00 93.19 184 ASP A CA 1
ATOM 1397 C C . ASP A 1 184 ? 11.673 -7.723 -1.978 1.00 93.19 184 ASP A C 1
ATOM 1399 O O . ASP A 1 184 ? 11.952 -8.250 -3.058 1.00 93.19 184 ASP A O 1
ATOM 1403 N N . ILE A 1 185 ? 12.391 -7.986 -0.875 1.00 94.50 185 ILE A N 1
ATOM 1404 C CA . ILE A 1 185 ? 13.621 -8.801 -0.893 1.00 94.50 185 ILE A CA 1
ATOM 1405 C C . ILE A 1 185 ? 13.374 -10.230 -1.394 1.00 94.50 185 ILE A C 1
ATOM 1407 O O . ILE A 1 185 ? 14.116 -10.655 -2.285 1.00 94.50 185 ILE A O 1
ATOM 1411 N N . PRO A 1 186 ? 12.378 -10.991 -0.886 1.00 93.19 186 PRO A N 1
ATOM 1412 C CA . PRO A 1 186 ? 12.210 -12.388 -1.276 1.00 93.19 186 PRO A CA 1
ATOM 1413 C C . PRO A 1 186 ? 12.045 -12.576 -2.784 1.00 93.19 186 PRO A C 1
ATOM 1415 O O . PRO A 1 186 ? 12.620 -13.506 -3.345 1.00 93.19 186 PRO A O 1
ATOM 1418 N N . ALA A 1 187 ? 11.302 -11.697 -3.462 1.00 91.94 187 ALA A N 1
ATOM 1419 C CA . ALA A 1 187 ? 11.126 -11.760 -4.911 1.00 91.94 187 ALA A CA 1
ATOM 1420 C C . ALA A 1 187 ? 12.430 -11.444 -5.663 1.00 91.94 187 ALA A C 1
ATOM 1422 O O . ALA A 1 187 ? 12.761 -12.130 -6.629 1.00 91.94 187 ALA A O 1
ATOM 1423 N N . LYS A 1 188 ? 13.204 -10.461 -5.188 1.00 92.06 188 LYS A N 1
ATOM 1424 C CA . LYS A 1 188 ? 14.465 -10.041 -5.817 1.00 92.06 188 LYS A CA 1
ATOM 1425 C C . LYS A 1 188 ? 15.563 -11.095 -5.703 1.00 92.06 188 LYS A C 1
ATOM 1427 O O . LYS A 1 188 ? 16.188 -11.428 -6.702 1.00 92.06 188 LYS A O 1
ATOM 1432 N N . VAL A 1 189 ? 15.768 -11.671 -4.517 1.00 94.12 189 VAL A N 1
ATOM 1433 C CA . VAL A 1 189 ? 16.841 -12.667 -4.307 1.00 94.12 189 VAL A CA 1
ATOM 1434 C C . VAL A 1 189 ? 16.531 -14.026 -4.935 1.00 94.12 189 VAL A C 1
ATOM 1436 O O . VAL A 1 189 ? 17.444 -14.802 -5.190 1.00 94.12 189 VAL A O 1
ATOM 1439 N N . THR A 1 190 ? 15.253 -14.313 -5.201 1.00 94.88 190 THR A N 1
ATOM 1440 C CA . THR A 1 190 ? 14.823 -15.547 -5.883 1.00 94.88 190 THR A CA 1
ATOM 1441 C C . THR A 1 190 ? 14.677 -15.387 -7.397 1.00 94.88 190 THR A C 1
ATOM 1443 O O . THR A 1 190 ? 14.345 -16.360 -8.066 1.00 94.88 190 THR A O 1
ATOM 1446 N N . GLY A 1 191 ? 14.887 -14.184 -7.948 1.00 91.00 191 GLY A N 1
ATOM 1447 C CA . GLY A 1 191 ? 14.683 -13.908 -9.375 1.00 91.00 191 GLY A CA 1
ATOM 1448 C C . GLY A 1 191 ? 13.217 -13.950 -9.827 1.00 91.00 191 GLY A C 1
ATOM 1449 O O . GLY A 1 191 ? 12.949 -14.065 -11.016 1.00 91.00 191 GLY A O 1
ATOM 1450 N N . ARG A 1 192 ? 12.261 -13.878 -8.890 1.00 91.31 192 ARG A N 1
ATOM 1451 C CA . ARG A 1 192 ? 10.816 -13.839 -9.182 1.00 91.31 192 ARG A CA 1
ATOM 1452 C C . ARG A 1 192 ? 10.291 -12.428 -9.435 1.00 91.31 192 ARG A C 1
ATOM 1454 O O . ARG A 1 192 ? 9.181 -12.282 -9.934 1.00 91.31 192 ARG A O 1
ATOM 1461 N N . ALA A 1 193 ? 11.044 -11.400 -9.042 1.00 89.25 193 ALA A N 1
ATOM 1462 C CA . ALA A 1 193 ? 10.691 -10.021 -9.347 1.00 89.25 193 ALA A CA 1
ATOM 1463 C C . ALA A 1 193 ? 10.664 -9.821 -10.869 1.00 89.25 193 ALA A C 1
ATOM 1465 O O . ALA A 1 193 ? 11.632 -10.155 -11.547 1.00 89.25 193 ALA A O 1
ATOM 1466 N N . VAL A 1 194 ? 9.559 -9.283 -11.381 1.00 85.81 194 VAL A N 1
ATOM 1467 C CA . VAL A 1 194 ? 9.380 -8.988 -12.805 1.00 85.81 194 VAL A CA 1
ATOM 1468 C C . VAL A 1 194 ? 9.699 -7.518 -13.036 1.00 85.81 194 VAL A C 1
ATOM 1470 O O . VAL A 1 194 ? 9.071 -6.637 -12.447 1.00 85.81 194 VAL A O 1
ATOM 1473 N N . TYR A 1 195 ? 10.660 -7.250 -13.908 1.00 85.31 195 TYR A N 1
ATOM 1474 C CA . TYR A 1 195 ? 11.011 -5.913 -14.363 1.00 85.31 195 TYR A CA 1
ATOM 1475 C C . TYR A 1 195 ? 10.465 -5.672 -15.770 1.00 85.31 195 TYR A C 1
ATOM 1477 O O . TYR A 1 195 ? 10.143 -6.604 -16.503 1.00 85.31 195 TYR A O 1
ATOM 1485 N N . GLY A 1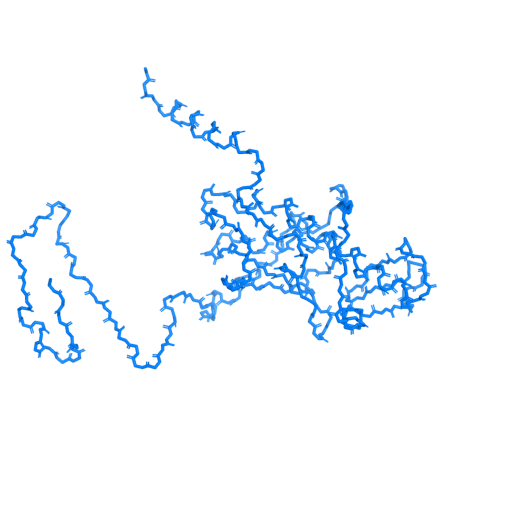 196 ? 10.405 -4.409 -16.203 1.00 82.94 196 GLY A N 1
ATOM 1486 C CA . GLY A 1 196 ? 9.921 -4.077 -17.551 1.00 82.94 196 GLY A CA 1
ATOM 1487 C C . GLY A 1 196 ? 10.677 -4.804 -18.677 1.00 82.94 196 GLY A C 1
ATOM 1488 O O . GLY A 1 196 ? 10.092 -5.127 -19.704 1.00 82.94 196 GLY A O 1
ATOM 1489 N N . MET A 1 197 ? 11.957 -5.131 -18.465 1.00 85.31 197 MET A N 1
ATOM 1490 C CA . MET A 1 197 ? 12.780 -5.899 -19.413 1.00 85.31 197 MET A CA 1
ATOM 1491 C C . MET A 1 197 ? 12.420 -7.395 -19.479 1.00 85.31 197 MET A C 1
ATOM 1493 O O . MET A 1 197 ? 12.804 -8.082 -20.430 1.00 85.31 197 MET A O 1
ATOM 1497 N N . ASP A 1 198 ? 11.667 -7.903 -18.505 1.00 88.50 198 ASP A N 1
ATOM 1498 C CA . ASP A 1 198 ? 11.224 -9.297 -18.439 1.00 88.50 198 ASP A CA 1
ATOM 1499 C C . ASP A 1 198 ? 9.900 -9.524 -19.171 1.00 88.50 198 ASP A C 1
ATOM 1501 O O . ASP A 1 198 ? 9.506 -10.670 -19.378 1.00 88.50 198 ASP A O 1
ATOM 1505 N N . ALA A 1 199 ? 9.234 -8.457 -19.627 1.00 86.62 199 ALA A N 1
ATOM 1506 C CA . ALA A 1 199 ? 8.024 -8.568 -20.429 1.00 86.62 199 ALA A CA 1
ATOM 1507 C C . ALA A 1 199 ? 8.285 -9.412 -21.690 1.00 86.62 199 ALA A C 1
ATOM 1509 O O . ALA A 1 199 ? 9.292 -9.247 -22.387 1.00 86.62 199 ALA A O 1
ATOM 1510 N N . ARG A 1 200 ? 7.379 -10.348 -21.977 1.00 88.81 200 ARG A N 1
ATOM 1511 C CA . ARG A 1 200 ? 7.398 -11.199 -23.172 1.00 88.81 200 ARG A CA 1
ATOM 1512 C C . ARG A 1 200 ? 6.015 -11.161 -23.806 1.00 88.81 200 ARG A C 1
ATOM 1514 O O . ARG A 1 200 ? 5.022 -11.351 -23.113 1.00 88.81 200 ARG A O 1
ATOM 1521 N N . LEU A 1 201 ? 5.963 -10.933 -25.114 1.00 91.12 201 LEU A N 1
ATOM 1522 C CA . LEU A 1 201 ? 4.744 -11.020 -25.917 1.00 91.12 201 LEU A CA 1
ATOM 1523 C C . LEU A 1 201 ? 4.926 -12.077 -27.005 1.00 91.12 201 LEU A C 1
ATOM 1525 O O . LEU A 1 201 ? 6.048 -12.340 -27.453 1.00 91.12 201 LEU A O 1
ATOM 1529 N N . GLU A 1 202 ? 3.825 -12.675 -27.448 1.00 94.31 202 GLU A N 1
ATOM 1530 C CA . GLU A 1 202 ? 3.854 -13.582 -28.590 1.00 94.31 202 GLU A CA 1
ATOM 1531 C C . GLU A 1 202 ? 4.387 -12.846 -29.831 1.00 94.31 202 GLU A C 1
ATOM 1533 O O . GLU A 1 202 ? 3.987 -11.724 -30.136 1.00 94.31 202 GLU A O 1
ATOM 1538 N N . GLY A 1 203 ? 5.366 -13.445 -30.516 1.00 93.00 203 GLY A N 1
ATOM 1539 C CA . GLY A 1 203 ? 6.006 -12.841 -31.689 1.00 93.00 203 GLY A CA 1
ATOM 1540 C C . GLY A 1 203 ? 6.961 -11.669 -31.407 1.00 93.00 203 GLY A C 1
ATOM 1541 O O . GLY A 1 203 ? 7.487 -11.097 -32.367 1.00 93.00 203 GLY A O 1
ATOM 1542 N N . MET A 1 204 ? 7.229 -11.329 -30.137 1.00 94.56 204 MET A N 1
ATOM 1543 C CA . MET A 1 204 ? 8.091 -10.203 -29.755 1.00 94.56 204 MET A CA 1
ATOM 1544 C C . MET A 1 204 ? 9.471 -10.272 -30.425 1.00 94.56 204 MET A C 1
ATOM 1546 O O . MET A 1 204 ? 10.148 -11.303 -30.410 1.00 94.56 204 MET A O 1
ATOM 1550 N N . LYS A 1 205 ? 9.898 -9.151 -31.014 1.00 92.94 205 LYS A N 1
ATOM 1551 C CA . LYS A 1 205 ? 11.227 -8.979 -31.613 1.00 92.94 205 LYS A CA 1
ATOM 1552 C C . LYS A 1 205 ? 12.108 -8.140 -30.692 1.00 92.94 205 LYS A C 1
ATOM 1554 O O . LYS A 1 205 ? 11.608 -7.289 -29.963 1.00 92.94 205 LYS A O 1
ATOM 1559 N N . TYR A 1 206 ? 13.418 -8.356 -30.759 1.00 91.44 206 TYR A N 1
ATOM 1560 C CA . TYR A 1 206 ? 14.403 -7.596 -29.993 1.00 91.44 206 TYR A CA 1
ATOM 1561 C C . TYR A 1 206 ? 15.184 -6.674 -30.927 1.00 91.44 206 TYR A C 1
ATOM 1563 O O . TYR A 1 206 ? 15.687 -7.117 -31.959 1.00 91.44 206 TYR A O 1
ATOM 1571 N N . GLY A 1 207 ? 15.281 -5.396 -30.563 1.00 92.44 207 GLY A N 1
ATOM 1572 C CA . GLY A 1 207 ? 16.123 -4.420 -31.253 1.00 92.44 207 GLY A CA 1
ATOM 1573 C C . GLY A 1 207 ? 17.490 -4.302 -30.583 1.00 92.44 207 GLY A C 1
ATOM 1574 O O . GLY A 1 207 ? 17.579 -4.255 -29.357 1.00 92.44 207 GLY A O 1
ATOM 1575 N N . ALA A 1 208 ? 18.553 -4.213 -31.379 1.00 90.75 208 ALA A N 1
ATOM 1576 C CA . ALA A 1 208 ? 19.899 -3.908 -30.906 1.00 90.75 208 ALA A CA 1
ATOM 1577 C C . ALA A 1 208 ? 20.405 -2.636 -31.595 1.00 90.75 208 ALA A C 1
ATOM 1579 O O . ALA A 1 208 ? 20.306 -2.502 -32.812 1.00 90.75 208 ALA A O 1
ATOM 1580 N N . ILE A 1 209 ? 20.945 -1.700 -30.811 1.00 90.88 209 ILE A N 1
ATOM 1581 C CA . ILE A 1 209 ? 21.490 -0.437 -31.320 1.00 90.88 209 ILE A CA 1
ATOM 1582 C C . ILE A 1 209 ? 22.998 -0.594 -31.507 1.00 90.88 209 ILE A C 1
ATOM 1584 O O . ILE A 1 209 ? 23.707 -0.971 -30.567 1.00 90.88 209 ILE A O 1
ATOM 1588 N N . VAL A 1 210 ? 23.496 -0.251 -32.697 1.00 88.94 210 VAL A N 1
ATOM 1589 C CA . VAL A 1 210 ? 24.935 -0.096 -32.938 1.00 88.94 210 VAL A CA 1
ATOM 1590 C C . VAL A 1 210 ? 25.411 1.137 -32.178 1.00 88.94 210 VAL A C 1
ATOM 1592 O O . VAL A 1 210 ? 24.991 2.259 -32.455 1.00 88.94 210 VAL A O 1
ATOM 1595 N N . ARG A 1 211 ? 26.269 0.926 -31.180 1.00 90.94 211 ARG A N 1
ATOM 1596 C CA . ARG A 1 211 ? 26.848 2.008 -30.377 1.00 90.94 211 ARG A CA 1
ATOM 1597 C C . ARG A 1 211 ? 28.154 2.495 -31.012 1.00 90.94 211 ARG A C 1
ATOM 1599 O O . ARG A 1 211 ? 28.877 1.677 -31.583 1.00 90.94 211 ARG A O 1
ATOM 1606 N N . PRO A 1 212 ? 28.481 3.797 -30.916 1.00 91.00 212 PRO A N 1
ATOM 1607 C CA . PRO A 1 212 ? 29.767 4.298 -31.384 1.00 91.00 212 PRO A CA 1
ATOM 1608 C C . PRO A 1 212 ? 30.914 3.595 -30.639 1.00 91.00 212 PRO A C 1
ATOM 1610 O O . PRO A 1 212 ? 30.786 3.328 -29.443 1.00 91.00 212 PRO A O 1
ATOM 1613 N N . PRO A 1 213 ? 32.047 3.317 -31.308 1.00 89.62 213 PRO A N 1
ATOM 1614 C CA . PRO A 1 213 ? 33.174 2.626 -30.682 1.00 89.62 213 PRO A CA 1
ATOM 1615 C C . PRO A 1 213 ? 33.878 3.488 -29.625 1.00 89.62 213 PRO A C 1
ATOM 1617 O O . PRO A 1 213 ? 34.550 2.956 -28.746 1.00 89.62 213 PRO A O 1
ATOM 1620 N N . THR A 1 214 ? 33.734 4.816 -29.704 1.00 93.56 214 THR A N 1
ATOM 1621 C CA . THR A 1 214 ? 34.343 5.776 -28.779 1.00 93.56 214 THR A CA 1
ATOM 1622 C C . THR A 1 214 ? 33.401 6.938 -28.484 1.00 93.56 214 THR A C 1
ATOM 1624 O O . THR A 1 214 ? 32.528 7.285 -29.284 1.00 93.56 214 THR A O 1
ATOM 1627 N N . ILE A 1 215 ? 33.629 7.595 -27.346 1.00 92.56 215 ILE A N 1
ATOM 1628 C CA . ILE A 1 215 ? 33.016 8.889 -27.023 1.00 92.56 215 ILE A CA 1
ATOM 1629 C C . ILE A 1 215 ? 33.379 9.897 -28.131 1.00 92.56 215 ILE A C 1
ATOM 1631 O O . ILE A 1 215 ? 34.482 9.854 -28.677 1.00 92.56 215 ILE A O 1
ATOM 1635 N N . SER A 1 216 ? 32.437 10.773 -28.487 1.00 93.56 216 SER A N 1
ATOM 1636 C CA . SER A 1 216 ? 32.583 11.809 -29.528 1.00 93.56 216 SER A CA 1
ATOM 1637 C C . SER A 1 216 ? 32.768 11.313 -30.970 1.00 93.56 216 SER A C 1
ATOM 1639 O O . SER A 1 216 ? 33.086 12.116 -31.846 1.00 93.56 216 SER A O 1
ATOM 1641 N N . ALA A 1 217 ? 32.559 10.023 -31.258 1.00 93.94 217 ALA A N 1
ATOM 1642 C CA . ALA A 1 217 ? 32.566 9.545 -32.639 1.00 93.94 217 ALA A CA 1
ATOM 1643 C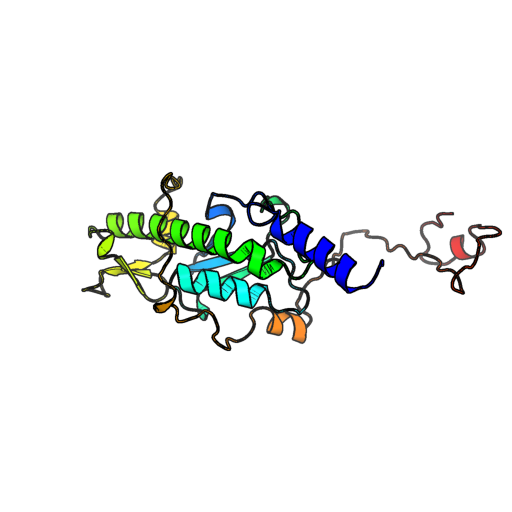 C . ALA A 1 217 ? 31.420 10.183 -33.446 1.00 93.94 217 ALA A C 1
ATOM 1645 O O . ALA A 1 217 ? 30.270 10.196 -33.007 1.00 93.94 217 ALA A O 1
ATOM 1646 N N . THR A 1 218 ? 31.729 10.675 -34.645 1.00 92.44 218 THR A N 1
ATOM 1647 C CA . THR A 1 218 ? 30.736 11.162 -35.607 1.00 92.44 218 THR A CA 1
ATOM 1648 C C . THR A 1 218 ? 30.436 10.089 -36.647 1.00 92.44 218 THR A C 1
ATOM 1650 O O . THR A 1 218 ? 31.337 9.428 -37.170 1.00 92.44 218 THR A O 1
ATOM 1653 N N . VAL A 1 219 ? 29.151 9.903 -36.955 1.00 90.94 219 VAL A N 1
ATOM 1654 C CA . VAL A 1 219 ? 28.727 8.994 -38.024 1.00 90.94 219 VAL A CA 1
ATOM 1655 C C . VAL A 1 219 ? 29.186 9.581 -39.357 1.00 90.94 219 VAL A C 1
ATOM 1657 O O . VAL A 1 219 ? 28.778 10.678 -39.726 1.00 90.94 219 VAL A O 1
ATOM 1660 N N . LYS A 1 220 ? 30.052 8.858 -40.073 1.00 90.75 220 LYS A N 1
ATOM 1661 C CA . LYS A 1 220 ? 30.495 9.243 -41.425 1.00 90.75 220 LYS A CA 1
ATOM 1662 C C . LYS A 1 220 ? 29.559 8.713 -42.507 1.00 90.75 220 LYS A C 1
ATOM 1664 O O . LYS A 1 220 ? 29.262 9.409 -43.468 1.00 90.75 220 LYS A O 1
ATOM 1669 N N . SER A 1 221 ? 29.125 7.470 -42.347 1.00 88.88 221 SER A N 1
ATOM 1670 C CA . SER A 1 221 ? 28.248 6.754 -43.268 1.00 88.88 221 SER A CA 1
ATOM 1671 C C . SER A 1 221 ? 27.550 5.633 -42.509 1.00 88.88 221 SER A C 1
ATOM 1673 O O . SER A 1 221 ? 28.150 5.050 -41.602 1.00 88.88 221 SER A O 1
ATOM 1675 N N . LEU A 1 222 ? 26.322 5.305 -42.900 1.00 88.88 222 LEU A N 1
ATOM 1676 C CA . LEU A 1 222 ? 25.545 4.216 -42.320 1.00 88.88 222 LEU A CA 1
ATOM 1677 C C . LEU A 1 222 ? 24.895 3.405 -43.443 1.00 88.88 222 LEU A C 1
ATOM 1679 O O . LEU A 1 222 ? 24.527 3.950 -44.481 1.00 88.88 222 LEU A O 1
ATOM 1683 N N . GLY A 1 223 ? 24.789 2.097 -43.245 1.00 89.50 223 GLY A N 1
ATOM 1684 C CA . GLY A 1 223 ? 24.173 1.182 -44.193 1.00 89.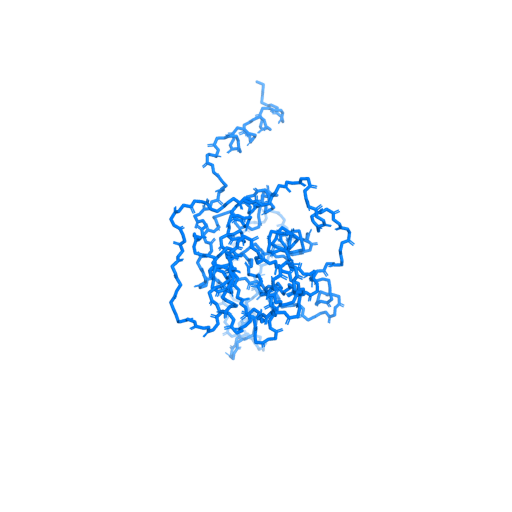50 223 GLY A CA 1
ATOM 1685 C C . GLY A 1 223 ? 23.988 -0.198 -43.568 1.00 89.50 223 GLY A C 1
ATOM 1686 O O . GLY A 1 223 ? 24.629 -0.497 -42.557 1.00 89.50 223 GLY A O 1
ATOM 1687 N N . PRO A 1 224 ? 23.133 -1.049 -44.157 1.00 88.00 224 PRO A N 1
ATOM 1688 C CA . PRO A 1 224 ? 22.799 -2.349 -43.581 1.00 88.00 224 PRO A CA 1
ATOM 1689 C C . PRO A 1 224 ? 23.986 -3.322 -43.534 1.00 88.00 224 PRO A C 1
ATOM 1691 O O . PRO A 1 224 ? 24.023 -4.217 -42.688 1.00 88.00 224 PRO A O 1
ATOM 1694 N N . GLY A 1 225 ? 24.978 -3.139 -44.413 1.00 88.62 225 GLY A N 1
ATOM 1695 C CA . GLY A 1 225 ? 26.161 -3.995 -44.485 1.00 88.62 225 GLY A CA 1
ATOM 1696 C C . GLY A 1 225 ? 25.792 -5.473 -44.649 1.00 88.62 225 GLY A C 1
ATOM 1697 O O . GLY A 1 225 ? 24.838 -5.813 -45.343 1.00 88.62 225 GLY A O 1
ATOM 1698 N N . SER A 1 226 ? 26.537 -6.358 -43.988 1.00 91.75 226 SER A N 1
ATOM 1699 C CA . SER A 1 226 ? 26.238 -7.796 -43.952 1.00 91.75 226 SER A CA 1
ATOM 1700 C C . SER A 1 226 ? 25.133 -8.173 -42.960 1.00 91.75 226 SER A C 1
ATOM 1702 O O . SER A 1 226 ? 24.674 -9.314 -42.984 1.00 91.75 226 SER A O 1
ATOM 1704 N N . ALA A 1 227 ? 24.694 -7.247 -42.097 1.00 91.50 227 ALA A N 1
ATOM 1705 C CA . ALA A 1 227 ? 23.759 -7.552 -41.018 1.00 91.50 227 ALA A CA 1
ATOM 1706 C C . ALA A 1 227 ? 22.373 -7.955 -41.541 1.00 91.50 227 ALA A C 1
ATOM 1708 O O . ALA A 1 227 ? 21.750 -8.844 -40.973 1.00 91.50 227 ALA A O 1
ATOM 1709 N N . GLU A 1 228 ? 21.912 -7.368 -42.650 1.00 92.12 228 GLU A N 1
ATOM 1710 C CA . GLU A 1 228 ? 20.593 -7.679 -43.228 1.00 92.12 228 GLU A CA 1
ATOM 1711 C C . GLU A 1 228 ? 20.482 -9.130 -43.730 1.00 92.12 228 GLU A C 1
ATOM 1713 O O . GLU A 1 228 ? 19.384 -9.674 -43.775 1.00 92.12 228 GLU A O 1
ATOM 1718 N N . GLY A 1 229 ? 21.606 -9.787 -44.040 1.00 93.81 229 GLY A N 1
ATOM 1719 C CA . GLY A 1 229 ? 21.641 -11.194 -44.456 1.00 93.81 229 GLY A CA 1
ATOM 1720 C C . GLY A 1 229 ? 21.885 -12.202 -43.326 1.00 93.81 229 GLY A C 1
ATOM 1721 O O . GLY A 1 229 ? 21.959 -13.401 -43.591 1.00 93.81 229 GLY A O 1
ATOM 1722 N N . MET A 1 230 ? 22.065 -11.756 -42.079 1.00 94.81 230 MET A N 1
ATOM 1723 C CA . MET A 1 230 ? 22.364 -12.657 -40.961 1.00 94.81 230 MET A CA 1
ATOM 1724 C C . MET A 1 230 ? 21.115 -13.419 -40.496 1.00 94.81 230 MET A C 1
ATOM 1726 O O . MET A 1 230 ? 20.020 -12.866 -40.405 1.00 94.81 230 MET A O 1
ATOM 1730 N N . SER A 1 231 ? 21.287 -14.695 -40.138 1.00 95.69 231 SER A N 1
ATOM 1731 C CA . SER A 1 231 ? 20.198 -15.517 -39.597 1.00 95.69 231 SER A CA 1
ATOM 1732 C C . SER A 1 231 ? 19.586 -14.879 -38.346 1.00 95.69 231 SER A C 1
ATOM 1734 O O . SER A 1 231 ? 20.302 -14.424 -37.454 1.00 95.69 231 SER A O 1
ATOM 1736 N N . GLY A 1 232 ? 18.255 -14.841 -38.283 1.00 92.75 232 GLY A N 1
ATOM 1737 C CA . GLY A 1 232 ? 17.505 -14.231 -37.182 1.00 92.75 232 GLY A CA 1
ATOM 1738 C C . GLY A 1 232 ? 17.335 -12.710 -37.276 1.00 92.75 232 GLY A C 1
ATOM 1739 O O . GLY A 1 232 ? 16.542 -12.157 -36.512 1.00 92.75 232 GLY A O 1
ATOM 1740 N N . VAL A 1 233 ? 17.999 -12.027 -38.217 1.00 94.56 233 VAL A N 1
ATOM 1741 C CA . VAL A 1 233 ? 17.761 -10.599 -38.465 1.00 94.56 233 VAL A CA 1
ATOM 1742 C C . VAL A 1 233 ? 16.473 -10.430 -39.261 1.00 94.56 233 VAL A C 1
ATOM 1744 O O . VAL A 1 233 ? 16.331 -10.932 -40.370 1.00 94.56 233 VAL A O 1
ATOM 1747 N N . VAL A 1 234 ? 15.516 -9.711 -38.672 1.00 94.75 234 VAL A N 1
ATOM 1748 C CA . VAL A 1 234 ? 14.233 -9.402 -39.323 1.00 94.75 234 VAL A CA 1
ATOM 1749 C C . VAL A 1 234 ? 14.349 -8.153 -40.194 1.00 94.75 234 VAL A C 1
ATOM 1751 O O . VAL A 1 234 ? 13.816 -8.119 -41.299 1.00 94.75 234 VAL A O 1
ATOM 1754 N N . LYS A 1 235 ? 15.026 -7.112 -39.695 1.00 94.25 235 LYS A N 1
ATOM 1755 C CA . LYS A 1 235 ? 15.234 -5.858 -40.421 1.00 94.25 235 LYS A CA 1
ATOM 1756 C C . LYS A 1 235 ? 16.418 -5.084 -39.849 1.00 94.25 235 LYS A C 1
ATOM 1758 O O . LYS A 1 235 ? 16.593 -5.053 -38.633 1.00 94.25 235 LYS A O 1
ATOM 1763 N N . VAL A 1 236 ? 17.178 -4.417 -40.718 1.00 94.00 236 VAL A N 1
ATOM 1764 C CA . VAL A 1 236 ? 18.128 -3.370 -40.319 1.00 94.00 236 VAL A CA 1
ATOM 1765 C C . VAL A 1 236 ? 17.486 -2.006 -40.564 1.00 94.00 236 VAL A C 1
ATOM 1767 O O . VAL A 1 236 ? 16.973 -1.747 -41.654 1.00 94.00 236 VAL A O 1
ATOM 1770 N N . VAL A 1 237 ? 17.485 -1.161 -39.533 1.00 92.00 237 VAL A N 1
ATOM 1771 C CA . VAL A 1 237 ? 17.011 0.227 -39.591 1.00 92.00 237 VAL A CA 1
ATOM 1772 C C . VAL A 1 237 ? 18.242 1.128 -39.582 1.00 92.00 237 VAL A C 1
ATOM 1774 O O . VAL A 1 237 ? 19.100 0.980 -38.711 1.00 92.00 237 VAL A O 1
ATOM 1777 N N . VAL A 1 238 ? 18.339 1.998 -40.585 1.00 87.69 238 VAL A N 1
ATOM 1778 C CA . VAL A 1 238 ? 19.450 2.924 -40.853 1.00 87.69 238 VAL A CA 1
ATOM 1779 C C . VAL A 1 238 ? 18.920 4.341 -40.738 1.00 87.69 238 VAL A C 1
ATOM 1781 O O . VAL A 1 238 ? 17.854 4.590 -41.342 1.00 87.69 238 VAL A O 1
#

Secondary structure (DSSP, 8-state):
---HHHHHHHHHHHHHT-SS-SS---S-GGGTEEE-TTSPEEEEESS--SSS-HHHHHHHHHHHHHT--GGGEEEEEPPGGG----SS-S-TT-HHHHHHHHHHHHHHHHHHHHHHHHHHHHTS-GGGEEEETTEEEETTEEEEEEEHHHHHHS-S--PPPSSPPPPPPGGG-SSTT--PPPTTHHHHHTT-PPPGGG---TT---------SSTTPPP-----TTGGGSTT------

pLDDT: mean 89.01, std 12.62, range [39.19, 98.38]

Foldseek 3Di:
DDDPVVVVVVVVVVVVPDPAQAWPFDLALVLAWDQDPVLAIEGEDQADDDPPLLQVQLLLLLCQQLVEDSVSYHYHHDDVVSCRTHPQHHDPVCSCVRCNVVSLQSSLQVNLQLLVQFCVVLVHDSVQWDDDHQWTAGVVGRVSIDGSVCSVPVDPDTDGDPDGGDTDDPVSGDRRPDPDDRNCVVCVVVVNDDDPVNDDDVVDDDDDDDDDPDPPDDDPDDDCPCVCVDPPDPDDDD

Solvent-accessible surface area (backbone atoms only — not comparable to full-atom values): 14777 Å² total; per-residue (Å²): 135,93,43,73,68,54,55,50,52,54,53,48,49,63,63,70,67,51,88,62,55,72,46,63,60,63,81,54,31,74,67,38,43,46,68,36,95,86,26,29,39,34,40,42,36,75,60,69,74,86,79,86,51,56,63,40,57,54,47,26,46,38,28,45,47,51,52,41,49,73,90,42,52,45,83,43,78,47,59,82,88,58,60,59,37,58,75,60,55,71,42,93,87,36,56,61,78,43,40,48,64,62,45,36,46,27,25,21,41,44,40,50,53,51,37,49,49,38,13,63,74,72,71,50,60,53,90,42,48,36,67,52,75,48,23,39,18,35,71,94,40,70,86,54,60,49,44,40,31,63,49,65,65,72,48,97,74,82,82,78,74,91,64,86,53,78,61,76,60,77,91,72,60,77,46,62,90,52,95,68,82,59,76,62,50,69,35,54,80,68,68,67,57,81,51,85,86,66,67,81,59,92,86,67,81,86,89,83,82,90,71,72,96,50,89,92,66,75,88,87,78,85,72,59,77,72,55,59,77,37,90,91,50,88,77,70,89,122

Radius of gyration: 24.52 Å; Cα contacts (8 Å, |Δi|>4): 276; chains: 1; bounding box: 59×50×70 Å

Nearest PDB structures (foldseek):
  8gy3-assembly1_C  TM=8.695E-01  e=9.279E-11  Gluconobacter oxydans
  8uem-assembly1_D  TM=6.716E-01  e=7.747E-06  Mycolicibacterium smegmatis MC2 155
  1n63-assembly1_E  TM=6.870E-01  e=3.292E-05  Afipia carboxidovorans OM5
  1zxi-assembly1_B  TM=6.977E-01  e=8.131E-05  Afipia carboxidovorans OM5
  1ffv-assembly1_B  TM=6.820E-01  e=5.663E-05  Hydrogenophaga pseudoflava

Mean predicted aligned error: 8.57 Å